Protein AF-A0A834M063-F1 (afdb_monomer_lite)

Structure (mmCIF, N/CA/C/O backbone):
data_AF-A0A834M063-F1
#
_entry.id   AF-A0A834M063-F1
#
loop_
_atom_site.group_PDB
_atom_site.id
_atom_site.type_symbol
_atom_site.label_atom_id
_atom_site.label_alt_id
_atom_site.label_comp_id
_atom_site.label_asym_id
_atom_site.label_entity_id
_atom_site.label_seq_id
_atom_site.pdbx_PDB_ins_code
_atom_site.Cartn_x
_atom_site.Cartn_y
_atom_site.Cartn_z
_atom_site.occupancy
_atom_site.B_iso_or_equiv
_atom_site.auth_seq_id
_atom_site.auth_comp_id
_atom_site.auth_asym_id
_atom_site.auth_atom_id
_atom_site.pdbx_PDB_model_num
ATOM 1 N N . MET A 1 1 ? 9.384 -9.685 -2.577 1.00 39.72 1 MET A N 1
ATOM 2 C CA . MET A 1 1 ? 8.148 -8.901 -2.333 1.00 39.72 1 MET A CA 1
ATOM 3 C C . MET A 1 1 ? 6.969 -9.694 -2.869 1.00 39.72 1 MET A C 1
ATOM 5 O O . MET A 1 1 ? 7.217 -10.467 -3.789 1.00 39.72 1 MET A O 1
ATOM 9 N N . PRO A 1 2 ? 5.756 -9.595 -2.285 1.00 46.47 2 PRO A N 1
ATOM 10 C CA . PRO A 1 2 ? 4.618 -10.371 -2.765 1.00 46.47 2 PRO A CA 1
ATOM 11 C C . PRO A 1 2 ? 4.432 -10.060 -4.245 1.00 46.47 2 PRO A C 1
ATOM 13 O O . PRO A 1 2 ? 4.318 -8.900 -4.635 1.00 46.47 2 PRO A O 1
ATOM 16 N N . GLU A 1 3 ? 4.535 -11.100 -5.060 1.00 57.41 3 GLU A N 1
ATOM 17 C CA . GLU A 1 3 ? 4.465 -10.993 -6.505 1.00 57.41 3 GLU A CA 1
ATOM 18 C C . GLU A 1 3 ? 3.051 -10.529 -6.853 1.00 57.41 3 GLU A C 1
ATOM 20 O O . GLU A 1 3 ? 2.092 -11.284 -6.708 1.00 57.41 3 GLU A O 1
ATOM 25 N N . GLY A 1 4 ? 2.890 -9.250 -7.203 1.00 57.31 4 GLY A N 1
ATOM 26 C CA . GLY A 1 4 ? 1.594 -8.761 -7.657 1.00 57.31 4 GLY A CA 1
ATOM 27 C C . GLY A 1 4 ? 1.183 -9.430 -8.963 1.00 57.31 4 GLY A C 1
ATOM 28 O O . GLY A 1 4 ? 1.953 -10.140 -9.609 1.00 57.31 4 GLY A O 1
ATOM 29 N N . TYR A 1 5 ? -0.063 -9.207 -9.349 1.00 65.44 5 TYR A N 1
ATOM 30 C CA . TYR A 1 5 ? -0.739 -10.030 -10.349 1.00 65.44 5 TYR A CA 1
ATOM 31 C C . TYR A 1 5 ? -0.176 -9.854 -11.762 1.00 65.44 5 TYR A C 1
ATOM 33 O O . TYR A 1 5 ? -0.126 -10.795 -12.555 1.00 65.44 5 TYR A O 1
ATOM 41 N N . TYR A 1 6 ? 0.282 -8.642 -12.070 1.00 72.50 6 TYR A N 1
ATOM 42 C CA . TYR A 1 6 ? 0.707 -8.258 -13.406 1.00 72.50 6 TYR A CA 1
ATOM 43 C C . TYR A 1 6 ? 2.044 -7.538 -13.374 1.00 72.50 6 TYR A C 1
ATOM 45 O O . TYR A 1 6 ? 2.184 -6.540 -12.668 1.00 72.50 6 TYR A O 1
ATOM 53 N N . LYS A 1 7 ? 3.002 -8.001 -14.188 1.00 78.69 7 LYS A N 1
ATOM 54 C CA . LYS A 1 7 ? 4.302 -7.344 -14.355 1.00 78.69 7 LYS A CA 1
ATOM 55 C C . LYS A 1 7 ? 4.791 -7.302 -15.814 1.00 78.69 7 LYS A C 1
ATOM 57 O O . LYS A 1 7 ? 4.500 -8.237 -16.567 1.00 78.69 7 LYS A O 1
ATOM 62 N N . PRO A 1 8 ? 5.571 -6.273 -16.196 1.00 80.94 8 PRO A N 1
ATOM 63 C CA . PRO A 1 8 ? 6.124 -6.071 -17.537 1.00 80.94 8 PRO A CA 1
ATOM 64 C C . PRO A 1 8 ? 6.919 -7.215 -18.140 1.00 80.94 8 PRO A C 1
ATOM 66 O O . PRO A 1 8 ? 6.910 -7.405 -19.351 1.00 80.94 8 PRO A O 1
ATOM 69 N N . SER A 1 9 ? 7.578 -8.003 -17.300 1.00 79.12 9 SER A N 1
ATOM 70 C CA . SER A 1 9 ? 8.344 -9.171 -17.740 1.00 79.12 9 SER A CA 1
ATOM 71 C C . SER A 1 9 ? 7.496 -10.432 -17.951 1.00 79.12 9 SER A C 1
ATOM 73 O O . SER A 1 9 ? 8.024 -11.440 -18.411 1.00 79.12 9 SER A O 1
ATOM 75 N N . TRP A 1 10 ? 6.200 -10.406 -17.624 1.00 80.06 10 TRP A N 1
ATOM 76 C CA . TRP A 1 10 ? 5.289 -11.546 -17.800 1.00 80.06 10 TRP A CA 1
ATOM 77 C C . TRP A 1 10 ? 4.250 -11.340 -18.893 1.00 80.06 10 TRP A C 1
ATOM 79 O O . TRP A 1 10 ? 3.867 -12.304 -19.552 1.00 80.06 10 TRP A O 1
ATOM 89 N N . TRP A 1 11 ? 3.793 -10.105 -19.081 1.00 81.75 11 TRP A N 1
ATOM 90 C CA . TRP A 1 11 ? 2.703 -9.799 -20.004 1.00 81.75 11 TRP A CA 1
ATOM 91 C C . TRP A 1 11 ? 3.164 -8.829 -21.088 1.00 81.75 11 TRP A C 1
ATOM 93 O O . TRP A 1 11 ? 4.240 -8.252 -21.001 1.00 81.75 11 TRP A O 1
ATOM 103 N N . ASN A 1 12 ? 2.362 -8.668 -22.135 1.00 87.12 12 ASN A N 1
ATOM 104 C CA . ASN A 1 12 ? 2.606 -7.740 -23.243 1.00 87.12 12 ASN A CA 1
ATOM 105 C C . ASN A 1 12 ? 1.483 -6.696 -23.363 1.00 87.12 12 ASN A C 1
ATOM 107 O O . ASN A 1 12 ? 1.205 -6.186 -24.448 1.00 87.12 12 ASN A O 1
ATOM 111 N N . TYR A 1 13 ? 0.823 -6.393 -22.248 1.00 87.00 13 TYR A N 1
ATOM 112 C CA . TYR A 1 13 ? -0.208 -5.371 -22.137 1.00 87.00 13 TYR A CA 1
ATOM 113 C C . TYR A 1 13 ? -0.141 -4.709 -20.760 1.00 87.00 13 TYR A C 1
ATOM 115 O O . TYR A 1 13 ? 0.283 -5.323 -19.782 1.00 87.00 13 TYR A O 1
ATOM 123 N N . THR A 1 14 ? -0.547 -3.446 -20.682 1.00 84.31 14 THR A N 1
ATOM 124 C CA . THR A 1 14 ? -0.603 -2.701 -19.423 1.00 84.31 14 THR A CA 1
ATOM 125 C C . THR A 1 14 ? -1.639 -3.318 -18.491 1.00 84.31 14 THR A C 1
ATOM 127 O O . THR A 1 14 ? -2.734 -3.692 -18.904 1.00 84.31 14 THR A O 1
ATOM 130 N N . ALA A 1 15 ? -1.339 -3.393 -17.201 1.00 79.75 15 ALA A N 1
ATOM 131 C CA . ALA A 1 15 ? -2.296 -3.874 -16.216 1.00 79.75 15 ALA A CA 1
ATOM 132 C C . ALA A 1 15 ? -2.022 -3.273 -14.839 1.00 79.75 15 ALA A C 1
ATOM 134 O O . ALA A 1 15 ? -0.908 -2.832 -14.542 1.00 79.75 15 ALA A O 1
ATOM 135 N N . ALA A 1 16 ? -3.054 -3.245 -13.998 1.00 77.31 16 ALA A N 1
ATOM 136 C CA . ALA A 1 16 ? -2.916 -2.795 -12.624 1.00 77.31 16 ALA A CA 1
ATOM 137 C C . ALA A 1 16 ? -2.193 -3.866 -11.795 1.00 77.31 16 ALA A C 1
ATOM 139 O O . ALA A 1 16 ? -2.683 -4.980 -11.641 1.00 77.31 16 ALA A O 1
ATOM 140 N N . PHE A 1 17 ? -1.045 -3.499 -11.224 1.00 70.31 17 PHE A N 1
ATOM 141 C CA . PHE A 1 17 ? -0.196 -4.388 -10.425 1.00 70.31 17 PHE A CA 1
ATOM 142 C C . PHE A 1 17 ? -0.948 -5.090 -9.273 1.00 70.31 17 PHE A C 1
ATOM 144 O O . PHE A 1 17 ? -0.754 -6.278 -9.030 1.00 70.31 17 PHE A O 1
ATOM 151 N N . GLY A 1 18 ? -1.846 -4.362 -8.604 1.00 69.44 18 GLY A N 1
ATOM 152 C CA . GLY A 1 18 ? -2.742 -4.866 -7.561 1.00 69.44 18 GLY A CA 1
ATOM 153 C C . GLY A 1 18 ? -4.202 -4.605 -7.918 1.00 69.44 18 GLY A C 1
ATOM 154 O O . GLY A 1 18 ? -4.895 -3.918 -7.169 1.00 69.44 18 GLY A O 1
ATOM 155 N N . ALA A 1 19 ? -4.641 -5.055 -9.098 1.00 68.00 19 ALA A N 1
ATOM 156 C CA . ALA A 1 19 ? -5.999 -4.826 -9.587 1.00 68.00 19 ALA A CA 1
ATOM 157 C C . ALA A 1 19 ? -7.042 -5.217 -8.527 1.00 68.00 19 ALA A C 1
ATOM 159 O O . ALA A 1 19 ? -7.081 -6.363 -8.081 1.00 68.00 19 ALA A O 1
ATOM 160 N N . LEU A 1 20 ? -7.894 -4.269 -8.114 1.00 69.69 20 LEU A N 1
ATOM 161 C CA . LEU A 1 20 ? -8.999 -4.616 -7.218 1.00 69.69 20 LEU A CA 1
ATOM 162 C C . LEU A 1 20 ? -10.015 -5.501 -7.932 1.00 69.69 20 LEU A C 1
ATOM 164 O O . LEU A 1 20 ? -10.485 -6.465 -7.349 1.00 69.69 20 LEU A O 1
ATOM 168 N N . TYR A 1 21 ? -10.306 -5.158 -9.181 1.00 65.50 21 TYR A N 1
ATOM 169 C CA . TYR A 1 21 ? -11.204 -5.886 -10.056 1.00 65.50 21 TYR A CA 1
ATOM 170 C C . TYR A 1 21 ? -10.442 -6.261 -11.313 1.00 65.50 21 TYR A C 1
ATOM 172 O O . TYR A 1 21 ? -9.725 -5.425 -11.869 1.00 65.50 21 TYR A O 1
ATOM 180 N N . ASP A 1 22 ? -10.657 -7.481 -11.778 1.00 67.75 22 ASP A N 1
ATOM 181 C CA . ASP A 1 22 ? -10.238 -7.915 -13.098 1.00 67.75 22 ASP A CA 1
ATOM 182 C C . ASP A 1 22 ? -11.450 -8.541 -13.801 1.00 67.75 22 ASP A C 1
ATOM 184 O O . ASP A 1 22 ? -11.837 -9.660 -13.481 1.00 67.75 22 ASP A O 1
ATOM 188 N N . PRO A 1 23 ? -12.112 -7.829 -14.727 1.00 59.88 23 PRO A N 1
ATOM 189 C CA . PRO A 1 23 ? -13.297 -8.357 -15.399 1.00 59.88 23 PRO A CA 1
ATOM 190 C C . PRO A 1 23 ? -12.981 -9.528 -16.345 1.00 59.88 23 PRO A C 1
ATOM 192 O O . PRO A 1 23 ? -13.908 -10.186 -16.814 1.00 59.88 23 PRO A O 1
ATOM 195 N N . GLY A 1 24 ? -11.703 -9.776 -16.654 1.00 64.31 24 GLY A N 1
ATOM 196 C CA . GLY A 1 24 ? -11.261 -10.848 -17.544 1.00 64.31 24 GLY A CA 1
ATOM 197 C C . GLY A 1 24 ? -10.726 -12.090 -16.831 1.00 64.31 24 GLY A C 1
ATOM 198 O O . GLY A 1 24 ? -10.473 -13.088 -17.508 1.00 64.31 24 GLY A O 1
ATOM 199 N N . SER A 1 25 ? -10.533 -12.061 -15.506 1.00 66.75 25 SER A N 1
ATOM 200 C CA . SER A 1 25 ? -9.969 -13.190 -14.758 1.00 66.75 25 SER A CA 1
ATOM 201 C C . SER A 1 25 ? -10.316 -13.177 -13.262 1.00 66.75 25 SER A C 1
ATOM 203 O O . SER A 1 25 ? -10.765 -12.180 -12.711 1.00 66.75 25 SER A O 1
ATOM 205 N N . GLU A 1 26 ? -10.061 -14.289 -12.569 1.00 64.50 26 GLU A N 1
ATOM 206 C CA . GLU A 1 26 ? -10.192 -14.379 -11.103 1.00 64.50 26 GLU A CA 1
ATOM 207 C C . GLU A 1 26 ? -8.967 -13.805 -10.356 1.00 64.50 26 GLU A C 1
ATOM 209 O O . GLU A 1 26 ? -8.889 -13.850 -9.129 1.00 64.50 26 GLU A O 1
ATOM 214 N N . VAL A 1 27 ? -7.995 -13.235 -11.076 1.00 68.94 27 VAL A N 1
ATOM 215 C CA . VAL A 1 27 ? -6.747 -12.696 -10.521 1.00 68.94 27 VAL A CA 1
ATOM 216 C C . VAL A 1 27 ? -6.951 -11.238 -10.093 1.00 68.94 27 VAL A C 1
ATOM 218 O O . VAL A 1 27 ? -6.438 -10.296 -10.698 1.00 68.94 27 VAL A O 1
ATOM 221 N N . SER A 1 28 ? -7.738 -11.045 -9.034 1.00 75.69 28 SER A N 1
ATOM 222 C CA . SER A 1 28 ? -8.001 -9.723 -8.463 1.00 75.69 28 SER A CA 1
ATOM 223 C C . SER A 1 28 ? -8.012 -9.729 -6.937 1.00 75.69 28 SER A C 1
ATOM 225 O O . SER A 1 28 ? -8.283 -10.743 -6.288 1.00 75.69 28 SER A O 1
ATOM 227 N N . THR A 1 29 ? -7.739 -8.564 -6.349 1.00 77.94 29 THR A N 1
ATOM 228 C CA . THR A 1 29 ? -7.779 -8.388 -4.895 1.00 77.94 29 THR A CA 1
ATOM 229 C C . THR A 1 29 ? -9.187 -8.636 -4.346 1.00 77.94 29 THR A C 1
ATOM 231 O O . THR A 1 29 ? -9.302 -9.244 -3.288 1.00 77.94 29 THR A O 1
ATOM 234 N N . GLU A 1 30 ? -10.256 -8.244 -5.053 1.00 80.00 30 GLU A N 1
ATOM 235 C CA . GLU A 1 30 ? -11.636 -8.520 -4.626 1.00 80.00 30 GLU A CA 1
ATOM 236 C C . GLU A 1 30 ? -11.916 -10.022 -4.565 1.00 80.00 30 GLU A C 1
ATOM 238 O O . GLU A 1 30 ? -12.433 -10.493 -3.555 1.00 80.00 30 GLU A O 1
ATOM 243 N N . TYR A 1 31 ? -11.554 -10.777 -5.607 1.00 80.00 31 TYR A N 1
ATOM 244 C CA . TYR A 1 31 ? -11.774 -12.224 -5.620 1.00 80.00 31 TYR A CA 1
ATOM 245 C C . TYR A 1 31 ? -11.092 -12.891 -4.417 1.00 80.00 31 TYR A C 1
ATOM 247 O O . TYR A 1 31 ? -11.719 -13.663 -3.691 1.00 80.00 31 TYR A O 1
ATOM 255 N N . GLY A 1 32 ? -9.834 -12.525 -4.145 1.00 82.12 32 GLY A N 1
ATOM 256 C CA . GLY A 1 32 ? -9.102 -13.011 -2.974 1.00 82.12 32 GLY A CA 1
ATOM 257 C C . GLY A 1 32 ? -9.762 -12.629 -1.644 1.00 82.12 32 GLY A C 1
ATOM 258 O O . GLY A 1 32 ? -9.867 -13.468 -0.751 1.00 82.12 32 GLY A O 1
ATOM 259 N N . ILE A 1 33 ? -10.240 -11.388 -1.506 1.00 85.12 33 ILE A N 1
ATOM 260 C CA . ILE A 1 33 ? -10.966 -10.916 -0.313 1.00 85.12 33 ILE A CA 1
ATOM 261 C C . ILE A 1 33 ? -12.256 -11.716 -0.109 1.00 85.12 33 ILE A C 1
ATOM 263 O O . ILE A 1 33 ? -12.499 -12.213 0.993 1.00 85.12 33 ILE A O 1
ATOM 267 N N . ASN A 1 34 ? -13.066 -11.854 -1.158 1.00 85.88 34 ASN A N 1
ATOM 268 C CA . ASN A 1 34 ? -14.345 -12.554 -1.093 1.00 85.88 34 ASN A CA 1
ATOM 269 C C . ASN A 1 34 ? -14.139 -14.030 -0.753 1.00 85.88 34 ASN A C 1
ATOM 271 O O . ASN A 1 34 ? -14.851 -14.542 0.100 1.00 85.88 34 ASN A O 1
ATOM 275 N N . ALA A 1 35 ? -13.097 -14.679 -1.280 1.00 86.25 35 ALA A N 1
ATOM 276 C CA . ALA A 1 35 ? -12.764 -16.056 -0.915 1.00 86.25 35 ALA A CA 1
ATOM 277 C C . ALA A 1 35 ? -12.508 -16.236 0.598 1.00 86.25 35 ALA A C 1
ATOM 279 O O . ALA A 1 35 ? -12.941 -17.229 1.186 1.00 86.25 35 ALA A O 1
ATOM 280 N N . TRP A 1 36 ? -11.850 -15.275 1.262 1.00 88.62 36 TRP A N 1
ATOM 281 C CA . TRP A 1 36 ? -11.678 -15.304 2.722 1.00 88.62 36 TRP A CA 1
ATOM 282 C C . TRP A 1 36 ? -12.995 -15.085 3.473 1.00 88.62 36 TRP A C 1
ATOM 284 O O . TRP A 1 36 ? -13.251 -15.763 4.474 1.00 88.62 36 TRP A O 1
ATOM 294 N N . ILE A 1 37 ? -13.824 -14.153 3.000 1.00 89.25 37 ILE A N 1
ATOM 295 C CA . ILE A 1 37 ? -15.115 -13.823 3.619 1.00 89.25 37 ILE A CA 1
ATOM 296 C C . ILE A 1 37 ? -16.106 -14.982 3.476 1.00 89.25 37 ILE A C 1
ATOM 298 O O . ILE A 1 37 ? -16.708 -15.393 4.469 1.00 89.25 37 ILE A O 1
ATOM 302 N N . ASP A 1 38 ? -16.213 -15.565 2.285 1.00 89.88 38 ASP A N 1
ATOM 303 C CA . ASP A 1 38 ? -17.047 -16.734 1.989 1.00 89.88 38 ASP A CA 1
ATOM 304 C C . ASP A 1 38 ? -16.570 -17.975 2.761 1.00 89.88 38 ASP A C 1
ATOM 306 O O . ASP A 1 38 ? -17.371 -18.822 3.157 1.00 89.88 38 ASP A O 1
ATOM 310 N N . GLY A 1 39 ? -15.268 -18.043 3.066 1.00 92.69 39 GLY A N 1
ATOM 311 C CA . GLY A 1 39 ? -14.677 -19.014 3.990 1.00 92.69 39 GLY A CA 1
ATOM 312 C C . GLY A 1 39 ? -15.035 -18.799 5.470 1.00 92.69 39 GLY A C 1
ATOM 313 O O . GLY A 1 39 ? -14.661 -19.617 6.313 1.00 92.69 39 GLY A O 1
ATOM 314 N N . GLY A 1 40 ? -15.758 -17.726 5.807 1.00 91.38 40 GLY A N 1
ATOM 315 C CA . GLY A 1 40 ? -16.257 -17.415 7.149 1.00 91.38 40 GLY A CA 1
ATOM 316 C C . GLY A 1 40 ? -15.425 -16.399 7.938 1.00 91.38 40 GLY A C 1
ATOM 317 O O . GLY A 1 40 ? -15.744 -16.136 9.103 1.00 91.38 40 GLY A O 1
ATOM 318 N N . LEU A 1 41 ? -14.369 -15.813 7.356 1.00 91.56 41 LEU A N 1
ATOM 319 C CA . LEU A 1 41 ? -13.606 -14.753 8.016 1.00 91.56 41 LEU A CA 1
ATOM 320 C C . LEU A 1 41 ? -14.360 -13.426 7.917 1.00 91.56 41 LEU A C 1
ATOM 322 O O . LEU A 1 41 ? -14.567 -12.874 6.843 1.00 91.56 41 LEU A O 1
ATOM 326 N N . SER A 1 42 ? -14.742 -12.866 9.057 1.00 90.38 42 SER A N 1
ATOM 327 C CA . SER A 1 42 ? -15.428 -11.577 9.066 1.00 90.38 42 SER A CA 1
ATOM 328 C C . SER A 1 42 ? -14.498 -10.444 8.603 1.00 90.38 42 SER A C 1
ATOM 330 O O . SER A 1 42 ? -13.370 -10.319 9.085 1.00 90.38 42 SER A O 1
ATOM 332 N N . ALA A 1 43 ? -14.994 -9.573 7.717 1.00 86.75 43 ALA A N 1
ATOM 333 C CA . ALA A 1 43 ? -14.235 -8.462 7.129 1.00 86.75 43 ALA A CA 1
ATOM 334 C C . ALA A 1 43 ? -13.630 -7.502 8.171 1.00 86.75 43 ALA A C 1
ATOM 336 O O . ALA A 1 43 ? -12.574 -6.913 7.956 1.00 86.75 43 ALA A O 1
ATOM 337 N N . ASN A 1 44 ? -14.237 -7.418 9.359 1.00 85.25 44 ASN A N 1
ATOM 338 C CA . ASN A 1 44 ? -13.708 -6.659 10.492 1.00 85.25 44 ASN A CA 1
ATOM 339 C C . ASN A 1 44 ? -12.350 -7.149 11.032 1.00 85.25 44 ASN A C 1
ATOM 341 O O . ASN A 1 44 ? -11.749 -6.463 11.864 1.00 85.25 44 ASN A O 1
ATOM 345 N N . LYS A 1 45 ? -11.906 -8.343 10.630 1.00 88.56 45 LYS A N 1
ATOM 346 C CA . LYS A 1 45 ? -10.594 -8.920 10.945 1.00 88.56 45 LYS A CA 1
ATOM 347 C C . LYS A 1 45 ? -9.572 -8.720 9.825 1.00 88.56 45 LYS A C 1
ATOM 349 O O . LYS A 1 45 ? -8.446 -9.185 9.967 1.00 88.56 45 LYS A O 1
ATOM 354 N N . LEU A 1 46 ? -9.952 -8.046 8.742 1.00 87.44 46 LEU A N 1
ATOM 355 C CA . LEU A 1 46 ? -9.109 -7.798 7.582 1.00 87.44 46 LEU A CA 1
ATOM 356 C C . LEU A 1 46 ? -8.660 -6.330 7.529 1.00 87.44 46 LEU A C 1
ATOM 358 O O . LEU A 1 46 ? -9.406 -5.408 7.879 1.00 87.44 46 LEU A O 1
ATOM 362 N N . VAL A 1 47 ? -7.429 -6.137 7.057 1.00 86.69 47 VAL A N 1
ATOM 363 C CA . VAL A 1 47 ? -6.823 -4.840 6.739 1.00 86.69 47 VAL A CA 1
ATOM 364 C C . VAL A 1 47 ? -6.489 -4.855 5.253 1.00 86.69 47 VAL A C 1
ATOM 366 O O . VAL A 1 47 ? -5.900 -5.817 4.761 1.00 86.69 47 VAL A O 1
ATOM 369 N N . LEU A 1 48 ? -6.890 -3.812 4.530 1.00 87.19 48 LEU A N 1
ATOM 370 C CA . LEU A 1 48 ? -6.631 -3.719 3.098 1.00 87.19 48 LEU A CA 1
ATOM 371 C C . LEU A 1 48 ? -5.224 -3.174 2.851 1.00 87.19 48 LEU A C 1
ATOM 373 O O . LEU A 1 48 ? -4.967 -2.000 3.114 1.00 87.19 48 LEU A O 1
ATOM 377 N N . GLY A 1 49 ? -4.345 -4.019 2.313 1.00 86.62 49 GLY A N 1
ATOM 378 C CA . GLY A 1 49 ? -3.008 -3.628 1.876 1.00 86.62 49 GLY A CA 1
ATOM 379 C C . GLY A 1 49 ? -3.030 -2.833 0.573 1.00 86.62 49 GLY A C 1
ATOM 380 O O . GLY A 1 49 ? -3.568 -3.286 -0.437 1.00 86.62 49 GLY A O 1
ATOM 381 N N . LEU A 1 50 ? -2.424 -1.650 0.595 1.00 85.38 50 LEU A N 1
ATOM 382 C CA . LEU A 1 50 ? -2.232 -0.775 -0.554 1.00 85.38 50 LEU A CA 1
ATOM 383 C C . LEU A 1 50 ? -0.744 -0.784 -0.920 1.00 85.38 50 LEU A C 1
ATOM 385 O O . LEU A 1 50 ? 0.065 -0.227 -0.171 1.00 85.38 50 LEU A O 1
ATOM 389 N N . PRO A 1 51 ? -0.346 -1.412 -2.041 1.00 78.56 51 PRO A N 1
ATOM 390 C CA . PRO A 1 51 ? 1.054 -1.441 -2.437 1.00 78.56 51 PRO A CA 1
ATOM 391 C C . PRO A 1 51 ? 1.519 -0.026 -2.782 1.00 78.56 51 PRO A C 1
ATOM 393 O O . PRO A 1 51 ? 0.948 0.615 -3.660 1.00 78.56 51 PRO A O 1
ATOM 396 N N . PHE A 1 52 ? 2.574 0.449 -2.119 1.00 76.50 52 PHE A N 1
ATOM 397 C CA . PHE A 1 52 ? 3.221 1.732 -2.409 1.00 76.50 52 PHE A CA 1
ATOM 398 C C . PHE A 1 52 ? 4.311 1.600 -3.487 1.00 76.50 52 PHE A C 1
ATOM 400 O O . PHE A 1 52 ? 5.364 2.226 -3.429 1.00 76.50 52 PHE A O 1
ATOM 407 N N . TYR A 1 53 ? 4.083 0.728 -4.462 1.00 75.38 53 TYR A N 1
ATOM 408 C CA . TYR A 1 53 ? 4.958 0.469 -5.601 1.00 75.38 53 TYR A CA 1
ATOM 409 C C . TYR A 1 53 ? 4.129 -0.104 -6.751 1.00 75.38 53 TYR A C 1
ATOM 411 O O . TYR A 1 53 ? 2.964 -0.475 -6.587 1.00 75.38 53 TYR A O 1
ATOM 419 N N . GLY A 1 54 ? 4.713 -0.137 -7.940 1.00 76.12 54 GLY A N 1
ATOM 420 C CA . GLY A 1 54 ? 4.042 -0.648 -9.123 1.00 76.12 54 GLY A CA 1
ATOM 421 C C . GLY A 1 54 ? 4.979 -0.691 -10.312 1.00 76.12 54 GLY A C 1
ATOM 422 O O . GLY A 1 54 ? 6.137 -0.277 -10.219 1.00 76.12 54 GLY A O 1
ATOM 423 N N . TYR A 1 55 ? 4.456 -1.164 -11.436 1.00 79.75 55 TYR A N 1
ATOM 424 C CA . TYR A 1 55 ? 5.241 -1.361 -12.642 1.00 79.75 55 TYR A CA 1
ATOM 425 C C . TYR A 1 55 ? 4.880 -0.380 -13.755 1.00 79.75 55 TYR A C 1
ATOM 427 O O . TYR A 1 55 ? 3.714 -0.029 -13.945 1.00 79.75 55 TYR A O 1
ATOM 435 N N . ALA A 1 56 ? 5.888 0.019 -14.522 1.00 83.31 56 ALA A N 1
ATOM 436 C CA . ALA A 1 56 ? 5.768 0.867 -15.692 1.00 83.31 56 ALA A CA 1
ATOM 437 C C . ALA A 1 56 ? 6.022 0.075 -16.980 1.00 83.31 56 ALA A C 1
ATOM 439 O O . ALA A 1 56 ? 6.951 -0.730 -17.085 1.00 83.31 56 ALA A O 1
ATOM 440 N N . TRP A 1 57 ? 5.196 0.365 -17.979 1.00 86.69 57 TRP A N 1
ATOM 441 C CA . TRP A 1 57 ? 5.131 -0.345 -19.249 1.00 86.69 57 TRP A CA 1
ATOM 442 C C . TRP A 1 57 ? 5.532 0.564 -20.407 1.00 86.69 57 TRP A C 1
ATOM 444 O O . TRP A 1 57 ? 5.080 1.705 -20.495 1.00 86.69 57 TRP A O 1
ATOM 454 N N . THR A 1 58 ? 6.342 0.048 -21.330 1.00 90.44 58 THR A N 1
ATOM 455 C CA . THR A 1 58 ? 6.607 0.705 -22.612 1.00 90.44 58 THR A CA 1
ATOM 456 C C . THR A 1 58 ? 5.429 0.428 -23.535 1.00 90.44 58 THR A C 1
ATOM 458 O O . THR A 1 58 ? 5.249 -0.702 -23.986 1.00 90.44 58 THR A O 1
ATOM 461 N N . LEU A 1 59 ? 4.616 1.442 -23.828 1.00 90.62 59 LEU A N 1
ATOM 462 C CA . LEU A 1 59 ? 3.419 1.280 -24.657 1.00 90.62 59 LEU A CA 1
ATOM 463 C C . LEU A 1 59 ? 3.773 0.899 -26.102 1.00 90.62 59 LEU A C 1
ATOM 465 O O . LEU A 1 59 ? 4.738 1.405 -26.685 1.00 90.62 59 LEU A O 1
ATOM 469 N N . ALA A 1 60 ? 2.968 0.025 -26.712 1.00 93.69 60 ALA A N 1
ATOM 470 C CA . ALA A 1 60 ? 3.082 -0.263 -28.139 1.00 93.69 60 ALA A CA 1
ATOM 471 C C . ALA A 1 60 ? 2.694 0.964 -28.976 1.00 93.69 60 ALA A C 1
ATOM 473 O O . ALA A 1 60 ? 3.376 1.291 -29.950 1.00 93.69 60 ALA A O 1
ATOM 474 N N . ASN A 1 61 ? 1.638 1.654 -28.535 1.00 92.12 61 ASN A N 1
ATOM 475 C CA . ASN A 1 61 ? 1.181 2.943 -29.030 1.00 92.12 61 ASN A CA 1
ATOM 476 C C . ASN A 1 61 ? 1.267 3.979 -27.891 1.00 92.12 61 ASN A C 1
ATOM 478 O O . ASN A 1 61 ? 0.507 3.865 -26.933 1.00 92.12 61 ASN A O 1
ATOM 482 N N . PRO A 1 62 ? 2.126 5.009 -27.985 1.00 89.75 62 PRO A N 1
ATOM 483 C CA . PRO A 1 62 ? 2.262 6.032 -26.943 1.00 89.75 62 PRO A CA 1
ATOM 484 C C . PRO A 1 62 ? 0.974 6.800 -26.611 1.00 89.75 62 PRO A C 1
ATOM 486 O O . PRO A 1 62 ? 0.891 7.404 -25.547 1.00 89.75 62 PRO A O 1
ATOM 489 N N . ASN A 1 63 ? -0.016 6.786 -27.508 1.00 92.44 63 ASN A N 1
ATOM 490 C CA . ASN A 1 63 ? -1.300 7.458 -27.308 1.00 92.44 63 ASN A CA 1
ATOM 491 C C . ASN A 1 63 ? -2.360 6.566 -26.638 1.00 92.44 63 ASN A C 1
ATOM 493 O O . ASN A 1 63 ? -3.464 7.040 -26.386 1.00 92.44 63 ASN A O 1
ATOM 497 N N . ASP A 1 64 ? -2.054 5.292 -26.375 1.00 88.94 64 ASP A N 1
ATOM 498 C CA . ASP A 1 64 ? -2.957 4.342 -25.724 1.00 88.94 64 ASP A CA 1
ATOM 499 C C . ASP A 1 64 ? -2.379 3.903 -24.375 1.00 88.94 64 ASP A C 1
ATOM 501 O O . ASP A 1 64 ? -1.606 2.952 -24.280 1.00 88.94 64 ASP A O 1
ATOM 505 N N . SER A 1 65 ? -2.713 4.659 -23.330 1.00 84.00 65 SER A N 1
ATOM 506 C CA . SER A 1 65 ? -2.245 4.445 -21.956 1.00 84.00 65 SER A CA 1
ATOM 507 C C . SER A 1 65 ? -3.300 3.804 -21.050 1.00 84.00 65 SER A C 1
ATOM 509 O O . SER A 1 65 ? -3.128 3.774 -19.828 1.00 84.00 65 SER A O 1
ATOM 511 N N . ALA A 1 66 ? -4.398 3.303 -21.624 1.00 83.75 66 ALA A N 1
ATOM 512 C CA . ALA A 1 66 ? -5.437 2.619 -20.866 1.00 83.75 66 ALA A CA 1
ATOM 513 C C . ALA A 1 66 ? -4.898 1.331 -20.225 1.00 83.75 66 ALA A C 1
ATOM 515 O O . ALA A 1 66 ? -3.914 0.756 -20.686 1.00 83.75 66 ALA A O 1
ATOM 516 N N . ILE A 1 67 ? -5.556 0.854 -19.165 1.00 81.81 67 ILE A N 1
ATOM 517 C CA . ILE A 1 67 ? -5.339 -0.509 -18.657 1.00 81.81 67 ILE A CA 1
ATOM 518 C C . ILE A 1 67 ? -5.794 -1.501 -19.738 1.00 81.81 67 ILE A C 1
ATOM 520 O O . ILE A 1 67 ? -6.884 -1.351 -20.287 1.00 81.81 67 ILE A O 1
ATOM 524 N N . GLY A 1 68 ? -4.969 -2.506 -20.032 1.00 82.94 68 GLY A N 1
ATOM 525 C CA . GLY A 1 68 ? -5.174 -3.489 -21.099 1.00 82.94 68 GLY A CA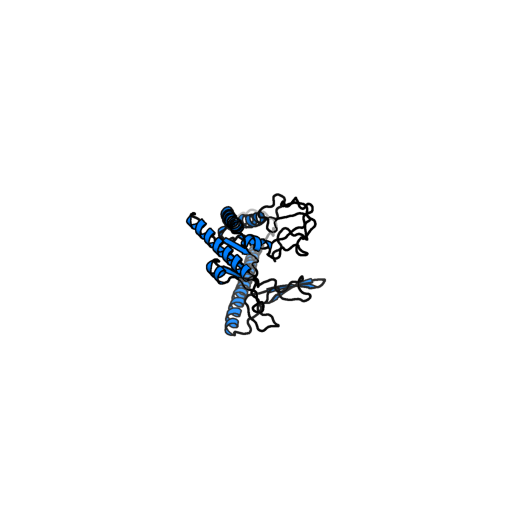 1
ATOM 526 C C . GLY A 1 68 ? -4.580 -3.081 -22.452 1.00 82.94 68 GLY A C 1
ATOM 527 O O . GLY A 1 68 ? -4.642 -3.865 -23.398 1.00 82.94 68 GLY A O 1
ATOM 528 N N . ALA A 1 69 ? -3.990 -1.886 -22.562 1.00 87.31 69 ALA A N 1
ATOM 529 C CA . ALA A 1 69 ? -3.358 -1.413 -23.788 1.00 87.31 69 ALA A CA 1
ATOM 530 C C . ALA A 1 69 ? -2.128 -2.269 -24.149 1.00 87.31 69 ALA A C 1
ATOM 532 O O . ALA A 1 69 ? -1.341 -2.613 -23.261 1.00 87.31 69 ALA A O 1
ATOM 533 N N . PRO A 1 70 ? -1.897 -2.598 -25.434 1.00 92.19 70 PRO A N 1
ATOM 534 C CA . PRO A 1 70 ? -0.721 -3.359 -25.843 1.00 92.19 70 PRO A CA 1
ATOM 535 C C . PRO A 1 70 ? 0.596 -2.668 -25.456 1.00 92.19 70 PRO A C 1
ATOM 537 O O . PRO A 1 70 ? 0.767 -1.458 -25.630 1.00 92.19 70 PRO A O 1
ATOM 540 N N . ALA A 1 71 ? 1.565 -3.450 -24.988 1.00 92.25 71 ALA A N 1
ATOM 541 C CA . ALA A 1 71 ? 2.854 -2.978 -24.496 1.00 92.25 71 ALA A CA 1
ATOM 542 C C . ALA A 1 71 ? 4.021 -3.843 -25.004 1.00 92.25 71 ALA A C 1
ATOM 544 O O . ALA A 1 71 ? 3.866 -5.008 -25.361 1.00 92.25 71 ALA A O 1
ATOM 545 N N . LYS A 1 72 ? 5.216 -3.251 -25.045 1.00 91.12 72 LYS A N 1
ATOM 546 C CA . LYS A 1 72 ? 6.465 -3.870 -25.522 1.00 91.12 72 LYS A CA 1
ATOM 547 C C . LYS A 1 72 ? 7.325 -4.451 -24.393 1.00 91.12 72 LYS A C 1
ATOM 549 O O . LYS A 1 72 ? 8.379 -5.008 -24.678 1.00 91.12 72 LYS A O 1
ATOM 554 N N . GLY A 1 73 ? 6.893 -4.299 -23.140 1.00 86.12 73 GLY A N 1
ATOM 555 C CA . GLY A 1 73 ? 7.613 -4.742 -21.945 1.00 86.12 73 GLY A CA 1
ATOM 556 C C . GLY A 1 73 ? 7.913 -3.591 -20.987 1.00 86.12 73 GLY A C 1
ATOM 557 O O . GLY A 1 73 ? 7.200 -2.586 -20.967 1.00 86.12 73 GLY A O 1
ATOM 558 N N . SER A 1 74 ? 8.959 -3.749 -20.183 1.00 87.75 74 SER A N 1
ATOM 559 C CA . SER A 1 74 ? 9.345 -2.837 -19.102 1.00 87.75 74 SER A CA 1
ATOM 560 C C . SER A 1 74 ? 9.735 -1.434 -19.590 1.00 87.75 74 SER A C 1
ATOM 562 O O . SER A 1 74 ? 10.326 -1.293 -20.661 1.00 87.75 74 SER A O 1
ATOM 564 N N . ALA A 1 75 ? 9.395 -0.385 -18.829 1.00 84.31 75 ALA A N 1
ATOM 565 C CA . ALA A 1 75 ? 9.750 1.007 -19.164 1.00 84.31 75 ALA A CA 1
ATOM 566 C C . ALA A 1 75 ? 10.901 1.607 -18.345 1.00 84.31 75 ALA A C 1
ATOM 568 O O . ALA A 1 75 ? 11.503 2.581 -18.791 1.00 84.31 75 ALA A O 1
ATOM 569 N N . ILE A 1 76 ? 11.161 1.091 -17.140 1.00 80.94 76 ILE A N 1
ATOM 570 C CA . ILE A 1 76 ? 12.077 1.720 -16.176 1.00 80.94 76 ILE A CA 1
ATOM 571 C C . ILE A 1 76 ? 13.236 0.774 -15.863 1.00 80.94 76 ILE A C 1
ATOM 573 O O . ILE A 1 76 ? 14.338 0.978 -16.361 1.00 80.94 76 ILE A O 1
ATOM 577 N N . THR A 1 77 ? 12.996 -0.258 -15.057 1.00 80.06 77 THR A N 1
ATOM 578 C CA . THR A 1 77 ? 13.961 -1.337 -14.798 1.00 80.06 77 THR A CA 1
ATOM 579 C C . THR A 1 77 ? 13.690 -2.532 -15.710 1.00 80.06 77 THR A C 1
ATOM 581 O O . THR A 1 77 ? 12.679 -2.563 -16.409 1.00 80.06 77 THR A O 1
ATOM 584 N N . ASP A 1 78 ? 14.550 -3.548 -15.678 1.00 79.19 78 ASP A N 1
ATOM 585 C CA . ASP A 1 78 ? 14.384 -4.761 -16.490 1.00 79.19 78 ASP A CA 1
ATOM 586 C C . ASP A 1 78 ? 13.077 -5.511 -16.183 1.00 79.19 78 ASP A C 1
ATOM 588 O O . ASP A 1 78 ? 12.426 -6.040 -17.085 1.00 79.19 78 ASP A O 1
ATOM 592 N N . ASP A 1 79 ? 12.628 -5.504 -14.928 1.00 74.25 79 ASP A N 1
ATOM 593 C CA . ASP A 1 79 ? 11.328 -6.042 -14.511 1.00 74.25 79 ASP A CA 1
ATOM 594 C C . ASP A 1 79 ? 10.187 -5.010 -14.566 1.00 74.25 79 ASP A C 1
ATOM 596 O O . ASP A 1 79 ? 9.020 -5.373 -14.407 1.00 74.25 79 ASP A O 1
ATOM 600 N N . GLY A 1 80 ? 10.527 -3.752 -14.851 1.00 70.00 80 GLY A N 1
ATOM 601 C CA . GLY A 1 80 ? 9.623 -2.622 -15.006 1.00 70.00 80 GLY A CA 1
ATOM 602 C C . GLY A 1 80 ? 9.204 -1.958 -13.704 1.00 70.00 80 GLY A C 1
ATOM 603 O O . GLY A 1 80 ? 8.259 -1.175 -13.724 1.00 70.00 80 GLY A O 1
ATOM 604 N N . ASP A 1 81 ? 9.854 -2.263 -12.581 1.00 77.44 81 ASP A N 1
ATOM 605 C CA . ASP A 1 81 ? 9.639 -1.597 -11.296 1.00 77.44 81 ASP A CA 1
ATOM 606 C C . ASP A 1 81 ? 9.801 -0.077 -11.455 1.00 77.44 81 ASP A C 1
ATOM 608 O O . ASP A 1 81 ? 10.790 0.433 -11.985 1.00 77.44 81 ASP A O 1
ATOM 612 N N . SER A 1 82 ? 8.792 0.667 -11.001 1.00 69.94 82 SER A N 1
ATOM 613 C CA . SER A 1 82 ? 8.813 2.132 -10.994 1.00 69.94 82 SER A CA 1
ATOM 614 C C . SER A 1 82 ? 9.686 2.730 -9.890 1.00 69.94 82 SER A C 1
ATOM 616 O O . SER A 1 82 ? 9.803 3.958 -9.804 1.00 69.94 82 SER A O 1
ATOM 618 N N . ASN A 1 83 ? 10.308 1.890 -9.057 1.00 67.31 83 ASN A N 1
ATOM 619 C CA . ASN A 1 83 ? 11.249 2.257 -8.004 1.00 67.31 83 ASN A CA 1
ATOM 620 C C . ASN A 1 83 ? 10.711 3.407 -7.135 1.00 67.31 83 ASN A C 1
ATOM 622 O O . ASN A 1 83 ? 11.382 4.416 -6.909 1.00 67.31 83 ASN A O 1
ATOM 626 N N . PHE A 1 84 ? 9.444 3.288 -6.721 1.00 72.50 84 PHE A N 1
ATOM 627 C CA . PHE A 1 84 ? 8.715 4.238 -5.862 1.00 72.50 84 PHE A CA 1
ATOM 628 C C . PHE A 1 84 ? 8.481 5.642 -6.452 1.00 72.50 84 PHE A C 1
ATOM 630 O O . PHE A 1 84 ? 7.762 6.449 -5.858 1.00 72.50 84 PHE A O 1
ATOM 637 N N . SER A 1 85 ? 9.029 5.954 -7.630 1.00 72.19 85 SER A N 1
ATOM 638 C CA . SER A 1 85 ? 9.005 7.300 -8.219 1.00 72.19 85 SER A CA 1
ATOM 639 C C . SER A 1 85 ? 7.590 7.787 -8.549 1.00 72.19 85 SER A C 1
ATOM 641 O O . SER A 1 85 ? 7.252 8.944 -8.293 1.00 72.19 85 SER A O 1
ATOM 643 N N . THR A 1 86 ? 6.730 6.897 -9.044 1.00 73.81 86 THR A N 1
ATOM 644 C CA . THR A 1 86 ? 5.330 7.205 -9.367 1.00 73.81 86 THR A CA 1
ATOM 645 C C . THR A 1 86 ? 4.521 7.530 -8.114 1.00 73.81 86 THR A C 1
ATOM 647 O O . THR A 1 86 ? 3.768 8.503 -8.090 1.00 73.81 86 THR A O 1
ATOM 650 N N . PH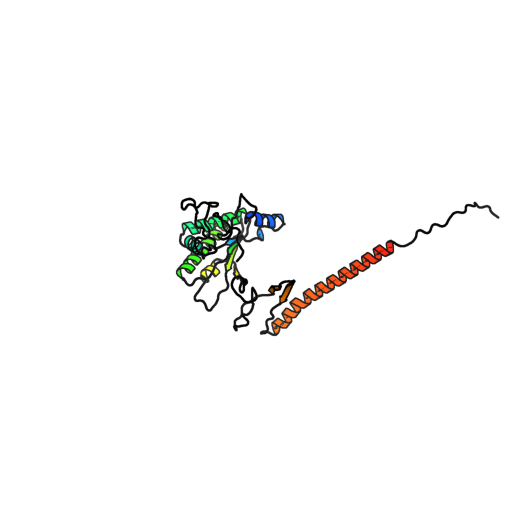E A 1 87 ? 4.717 6.762 -7.044 1.00 76.62 87 PHE A N 1
ATOM 651 C CA . PHE A 1 87 ? 4.057 7.007 -5.764 1.00 76.62 87 PHE A CA 1
ATOM 652 C C . PHE A 1 87 ? 4.551 8.287 -5.105 1.00 76.62 87 PHE A C 1
ATOM 654 O O . PHE A 1 87 ? 3.756 9.060 -4.571 1.00 76.62 87 PHE A O 1
ATOM 661 N N . PHE A 1 88 ? 5.849 8.563 -5.215 1.00 81.56 88 PHE A N 1
ATOM 662 C CA . PHE A 1 88 ? 6.394 9.836 -4.784 1.00 81.56 88 PHE A CA 1
ATOM 663 C C . PHE A 1 88 ? 5.759 11.009 -5.544 1.00 81.56 88 PHE A C 1
ATOM 665 O O . PHE A 1 88 ? 5.322 11.980 -4.934 1.00 81.56 88 PHE A O 1
ATOM 672 N N . SER A 1 89 ? 5.615 10.895 -6.867 1.00 82.12 89 SER A N 1
ATOM 673 C CA . SER A 1 89 ? 4.932 11.905 -7.683 1.00 82.12 89 SER A CA 1
ATOM 674 C C . SER A 1 89 ? 3.475 12.122 -7.248 1.00 82.12 89 SER A C 1
ATOM 676 O O . SER A 1 89 ? 3.055 13.272 -7.099 1.00 82.12 89 SER A O 1
ATOM 678 N N . MET A 1 90 ? 2.728 11.053 -6.943 1.00 86.88 90 MET A N 1
ATOM 679 C CA . MET A 1 90 ? 1.386 11.151 -6.347 1.00 86.88 90 MET A CA 1
ATOM 680 C C . MET A 1 90 ? 1.422 11.932 -5.025 1.00 86.88 90 MET A C 1
ATOM 682 O O . MET A 1 90 ? 0.638 12.863 -4.843 1.00 86.88 90 MET A O 1
ATOM 686 N N . ALA A 1 91 ? 2.381 11.632 -4.145 1.00 88.81 91 ALA A N 1
ATOM 687 C CA . ALA A 1 91 ? 2.519 12.298 -2.853 1.00 88.81 91 ALA A CA 1
ATOM 688 C C . ALA A 1 91 ? 2.856 13.800 -2.971 1.00 88.81 91 ALA A C 1
ATOM 690 O O . ALA A 1 91 ? 2.442 14.595 -2.128 1.00 88.81 91 ALA A O 1
ATOM 691 N N . THR A 1 92 ? 3.555 14.238 -4.023 1.00 90.00 92 THR A N 1
ATOM 692 C CA . THR A 1 92 ? 3.922 15.662 -4.176 1.00 90.00 92 THR A CA 1
ATOM 693 C C . THR A 1 92 ? 2.736 16.593 -4.444 1.00 90.00 92 THR A C 1
ATOM 695 O O . THR A 1 92 ? 2.771 17.753 -4.035 1.00 90.00 92 THR A O 1
ATOM 698 N N . GLN A 1 93 ? 1.672 16.115 -5.097 1.00 90.62 93 GLN A N 1
ATOM 699 C CA . GLN A 1 93 ? 0.541 16.952 -5.513 1.00 90.62 93 GLN A CA 1
ATOM 700 C C . GLN A 1 93 ? -0.653 16.789 -4.559 1.00 90.62 93 GLN A C 1
ATOM 702 O O . GLN A 1 93 ? -1.171 15.678 -4.437 1.00 90.62 93 GLN A O 1
ATOM 707 N N . PRO A 1 94 ? -1.161 17.868 -3.927 1.00 93.44 94 PRO A N 1
ATOM 708 C CA . PRO A 1 94 ? -2.283 17.769 -2.988 1.00 93.44 94 PRO A CA 1
ATOM 709 C C . PRO A 1 94 ? -3.536 17.112 -3.579 1.00 93.44 94 PRO A C 1
ATOM 711 O O . PRO A 1 94 ? -4.155 16.278 -2.929 1.00 93.44 94 PRO A O 1
ATOM 714 N N . SER A 1 95 ? -3.884 17.423 -4.831 1.00 90.88 95 SER A N 1
ATOM 715 C CA . SER A 1 95 ? -5.042 16.826 -5.513 1.00 90.88 95 SER A CA 1
ATOM 716 C C . SER A 1 95 ? -4.896 15.315 -5.720 1.00 90.88 95 SER A C 1
ATOM 718 O O . SER A 1 95 ? -5.868 14.569 -5.576 1.00 90.88 95 SER A O 1
ATOM 720 N N . HIS A 1 96 ? -3.686 14.848 -6.035 1.00 88.50 96 HIS A N 1
ATOM 721 C CA . HIS A 1 96 ? -3.400 13.426 -6.214 1.00 88.50 96 HIS A CA 1
ATOM 722 C C . HIS A 1 96 ? -3.427 12.688 -4.873 1.00 88.50 96 HIS A C 1
ATOM 724 O O . HIS A 1 96 ? -4.047 11.628 -4.787 1.00 88.50 96 HIS A O 1
ATOM 730 N N . ARG A 1 97 ? -2.849 13.281 -3.816 1.00 92.88 97 ARG A N 1
ATOM 731 C CA . ARG A 1 97 ? -2.949 12.751 -2.448 1.00 92.88 97 ARG A CA 1
ATOM 732 C C . ARG A 1 97 ? -4.394 12.594 -2.005 1.00 92.88 97 ARG A C 1
ATOM 734 O O . ARG A 1 97 ? -4.771 11.504 -1.584 1.00 92.88 97 ARG A O 1
ATOM 741 N N . SER A 1 98 ? -5.212 13.638 -2.151 1.00 91.50 98 SER A N 1
ATOM 742 C CA . SER A 1 98 ? -6.634 13.575 -1.797 1.00 91.50 98 SER A CA 1
ATOM 743 C C . SER A 1 98 ? -7.356 12.473 -2.566 1.00 91.50 98 SER A C 1
ATOM 745 O O . SER A 1 98 ? -8.073 11.684 -1.963 1.00 91.50 98 SER A O 1
ATOM 747 N N . SER A 1 99 ? -7.103 12.349 -3.872 1.00 87.50 99 SER A N 1
ATOM 748 C CA . SER A 1 99 ? -7.719 11.302 -4.699 1.00 87.50 99 SER A CA 1
ATOM 749 C C . SER A 1 99 ? -7.341 9.892 -4.225 1.00 87.50 99 SER A C 1
ATOM 751 O O . SER A 1 99 ? -8.203 9.017 -4.110 1.00 87.50 99 SER A O 1
ATOM 753 N N . PHE A 1 100 ? -6.063 9.660 -3.909 1.00 89.00 100 PHE A N 1
ATOM 754 C CA . PHE A 1 100 ? -5.587 8.393 -3.347 1.00 89.00 100 PHE A CA 1
ATOM 755 C C . PHE A 1 100 ? -6.230 8.099 -1.981 1.00 89.00 100 PHE A C 1
ATOM 757 O O . PHE A 1 100 ? -6.789 7.022 -1.769 1.00 89.00 100 PHE A O 1
ATOM 764 N N . ILE A 1 101 ? -6.215 9.074 -1.074 1.00 93.94 101 ILE A N 1
ATOM 765 C CA . ILE A 1 101 ? -6.759 8.947 0.280 1.00 93.94 101 ILE A CA 1
ATOM 766 C C . ILE A 1 101 ? -8.263 8.657 0.244 1.00 93.94 101 ILE A C 1
ATOM 768 O O . ILE A 1 101 ? -8.714 7.669 0.820 1.00 93.94 101 ILE A O 1
ATOM 772 N N . GLU A 1 102 ? -9.045 9.473 -0.456 1.00 92.12 102 GLU A N 1
ATOM 773 C CA . GLU A 1 102 ? -10.501 9.332 -0.505 1.00 92.12 102 GLU A CA 1
ATOM 774 C C . GLU A 1 102 ? -10.913 8.008 -1.146 1.00 92.12 102 GLU A C 1
ATOM 776 O O . GLU A 1 102 ? -11.763 7.298 -0.602 1.00 92.12 102 GLU A O 1
ATOM 781 N N . SER A 1 103 ? -10.272 7.628 -2.256 1.00 87.50 103 SER A N 1
ATOM 782 C CA . SER A 1 103 ? -10.563 6.354 -2.918 1.00 87.50 103 SER A CA 1
ATOM 783 C C . SER A 1 103 ? -10.213 5.152 -2.039 1.00 87.50 103 SER A C 1
ATOM 785 O O . SER A 1 103 ? -10.991 4.194 -2.002 1.00 87.50 103 SER A O 1
ATOM 787 N N . SER A 1 104 ? -9.111 5.207 -1.279 1.00 92.19 104 SER A N 1
ATOM 788 C CA . SER A 1 104 ? -8.733 4.144 -0.338 1.00 92.19 104 SER A CA 1
ATOM 789 C C . SER A 1 104 ? -9.745 3.974 0.799 1.00 92.19 104 SER A C 1
ATOM 791 O O . SER A 1 104 ? -10.190 2.855 1.060 1.00 92.19 104 SER A O 1
ATOM 793 N N . ILE A 1 105 ? -10.188 5.075 1.418 1.00 93.81 105 ILE A N 1
ATOM 794 C CA . ILE A 1 105 ? -11.196 5.067 2.487 1.00 93.81 105 ILE A CA 1
ATOM 795 C C . ILE A 1 105 ? -12.523 4.525 1.952 1.00 93.81 105 ILE A C 1
ATOM 797 O O . ILE A 1 105 ? -13.114 3.629 2.558 1.00 93.81 105 ILE A O 1
ATOM 801 N N . GLN A 1 106 ? -12.974 5.006 0.790 1.00 90.50 106 GLN A N 1
ATOM 802 C CA . GLN A 1 106 ? -14.195 4.513 0.148 1.00 90.50 106 GLN A CA 1
ATOM 803 C C . GLN A 1 106 ? -14.128 3.004 -0.105 1.00 90.50 106 GLN A C 1
ATOM 805 O O . GLN A 1 106 ? -15.093 2.294 0.175 1.00 90.50 106 GLN A O 1
ATOM 810 N N . ARG A 1 107 ? -12.982 2.497 -0.580 1.00 86.19 107 ARG A N 1
ATOM 811 C CA . ARG A 1 107 ? -12.755 1.059 -0.791 1.00 86.19 107 ARG A CA 1
ATOM 812 C C . ARG A 1 107 ? -12.843 0.285 0.519 1.00 86.19 107 ARG A C 1
ATOM 814 O O . ARG A 1 107 ? -13.598 -0.678 0.595 1.00 86.19 107 ARG A O 1
ATOM 821 N N . ALA A 1 108 ? -12.134 0.732 1.557 1.00 90.00 108 ALA A N 1
ATOM 822 C CA . ALA A 1 108 ? -12.181 0.095 2.870 1.00 90.00 108 ALA A CA 1
ATOM 823 C C . ALA A 1 108 ? -13.613 -0.019 3.392 1.00 90.00 108 ALA A C 1
ATOM 825 O O . ALA A 1 108 ? -14.045 -1.073 3.856 1.00 90.00 108 ALA A O 1
ATOM 826 N N . ARG A 1 109 ? -14.385 1.058 3.244 1.00 90.56 109 ARG A N 1
ATOM 827 C CA . ARG A 1 109 ? -15.779 1.121 3.679 1.00 90.56 109 ARG A CA 1
ATOM 828 C C . ARG A 1 109 ? -16.738 0.300 2.830 1.00 90.56 109 ARG A C 1
ATOM 830 O O . ARG A 1 109 ? -17.718 -0.188 3.395 1.00 90.56 109 ARG A O 1
ATOM 837 N N . LEU A 1 110 ? -16.485 0.158 1.532 1.00 86.50 110 LEU A N 1
ATOM 838 C CA . LEU A 1 110 ? -17.293 -0.661 0.628 1.00 86.50 110 LEU A CA 1
ATOM 839 C C . LEU A 1 110 ? -17.237 -2.142 1.025 1.00 86.50 110 LEU A C 1
ATOM 841 O O . LEU A 1 110 ? -18.274 -2.791 1.078 1.00 86.50 110 LEU A O 1
ATOM 845 N N . TYR A 1 111 ? -16.049 -2.633 1.384 1.00 83.75 111 TYR A N 1
ATOM 846 C CA . TYR A 1 111 ? -15.820 -4.038 1.748 1.00 83.75 111 TYR A CA 1
ATOM 847 C C . TYR A 1 111 ? -15.894 -4.326 3.252 1.00 83.75 111 TYR A C 1
ATOM 849 O O . TYR A 1 111 ? -15.660 -5.449 3.685 1.00 83.75 111 TYR A O 1
ATOM 857 N N . GLY A 1 112 ? -16.220 -3.322 4.069 1.00 88.00 112 GLY A N 1
ATOM 858 C CA . GLY A 1 112 ? -16.346 -3.495 5.518 1.00 88.00 112 GLY A CA 1
ATOM 859 C C . GLY A 1 112 ? -15.016 -3.712 6.246 1.00 88.00 112 GLY A C 1
ATOM 860 O O . GLY A 1 112 ? -15.013 -4.255 7.351 1.00 88.00 112 GLY A O 1
ATOM 861 N N . PHE A 1 113 ? -13.897 -3.282 5.657 1.00 90.31 113 PHE A N 1
ATOM 862 C CA . PHE A 1 113 ? -12.596 -3.310 6.314 1.00 90.31 113 PHE A CA 1
ATOM 863 C C . PHE A 1 113 ? -12.536 -2.335 7.486 1.00 90.31 113 PHE A C 1
ATOM 865 O O . PHE A 1 113 ? -13.130 -1.251 7.473 1.00 90.31 113 PHE A O 1
ATOM 872 N N . HIS A 1 114 ? -11.765 -2.724 8.500 1.00 92.31 114 HIS A N 1
ATOM 873 C CA . HIS A 1 114 ? -11.489 -1.889 9.667 1.00 92.31 114 HIS A CA 1
ATOM 874 C C . HIS A 1 114 ? -10.140 -1.201 9.626 1.00 92.31 114 HIS A C 1
ATOM 876 O O . HIS A 1 114 ? -9.866 -0.392 10.505 1.00 92.31 114 HIS A O 1
ATOM 882 N N . GLY A 1 115 ? -9.320 -1.475 8.618 1.00 93.75 115 GLY A N 1
ATOM 883 C CA . GLY A 1 115 ? -8.065 -0.773 8.458 1.00 93.75 115 GLY A CA 1
ATOM 884 C C . GLY A 1 115 ? -7.565 -0.739 7.029 1.00 93.75 115 GLY A C 1
ATOM 885 O O . GLY A 1 115 ? -8.014 -1.497 6.165 1.00 93.75 115 GLY A O 1
ATOM 886 N N . LEU A 1 116 ? -6.610 0.155 6.828 1.00 94.56 116 LEU A N 1
ATOM 887 C CA . LEU A 1 116 ? -5.818 0.329 5.626 1.00 94.56 116 LEU A CA 1
ATOM 888 C C . LEU A 1 116 ? -4.346 0.149 6.003 1.00 94.56 116 LEU A C 1
ATOM 890 O O . LEU A 1 116 ? -3.882 0.755 6.969 1.00 94.56 116 LEU A O 1
ATOM 894 N N . GLU A 1 117 ? -3.618 -0.654 5.235 1.00 93.12 117 GLU A N 1
ATOM 895 C CA . GLU A 1 117 ? -2.169 -0.792 5.363 1.00 93.12 117 GLU A CA 1
ATOM 896 C C . GLU A 1 117 ? -1.486 -0.141 4.163 1.00 93.12 117 GLU A C 1
ATOM 898 O O . GLU A 1 117 ? -1.821 -0.449 3.021 1.00 93.12 117 GLU A O 1
ATOM 903 N N . LEU A 1 118 ? -0.509 0.734 4.398 1.00 90.44 118 LEU A N 1
ATOM 904 C CA . LEU A 1 118 ? 0.403 1.165 3.340 1.00 90.44 118 LEU A CA 1
ATOM 905 C C . LEU A 1 118 ? 1.586 0.210 3.292 1.00 90.44 118 LEU A C 1
ATOM 907 O O . LEU A 1 118 ? 2.366 0.140 4.242 1.00 90.44 118 LEU A O 1
ATOM 911 N N . CYS A 1 119 ? 1.710 -0.540 2.203 1.00 85.88 119 CYS A N 1
ATOM 912 C CA . CYS A 1 119 ? 2.696 -1.606 2.103 1.00 85.88 119 CYS A CA 1
ATOM 913 C C . CYS A 1 119 ? 3.928 -1.177 1.307 1.00 85.88 119 CYS A C 1
ATOM 915 O O . CYS A 1 119 ? 3.811 -0.479 0.299 1.00 85.88 119 CYS A O 1
ATOM 917 N N . CYS A 1 120 ? 5.092 -1.703 1.698 1.00 76.38 120 CYS A N 1
ATOM 918 C CA . CYS A 1 120 ? 6.361 -1.555 0.979 1.00 76.38 120 CYS A CA 1
ATOM 919 C C . CYS A 1 120 ? 6.902 -0.120 0.963 1.00 76.38 120 CYS A C 1
ATOM 921 O O . CYS A 1 120 ? 7.543 0.290 -0.000 1.00 76.38 120 CYS A O 1
ATOM 923 N N . VAL A 1 121 ? 6.670 0.651 2.026 1.00 79.25 121 VAL A N 1
ATOM 924 C CA . VAL A 1 121 ? 7.343 1.946 2.179 1.00 79.25 121 VAL A CA 1
ATOM 925 C C . VAL A 1 121 ? 8.802 1.688 2.547 1.00 79.25 121 VAL A C 1
ATOM 927 O O . VAL A 1 121 ? 9.078 0.917 3.463 1.00 79.25 121 VAL A O 1
ATOM 930 N N . LYS A 1 122 ? 9.723 2.333 1.827 1.00 80.69 122 LYS A N 1
ATOM 931 C CA . LYS A 1 122 ? 11.173 2.243 2.042 1.00 80.69 122 LYS A CA 1
ATOM 932 C C . LYS A 1 122 ? 11.738 3.572 2.537 1.00 80.69 122 LYS A C 1
ATOM 934 O O . LYS A 1 122 ? 11.178 4.619 2.192 1.00 80.69 122 LYS A O 1
ATOM 939 N N . PRO A 1 123 ? 12.832 3.559 3.318 1.00 83.50 123 PRO A N 1
ATOM 940 C CA . PRO A 1 123 ? 13.475 4.790 3.734 1.00 83.50 123 PRO A CA 1
ATOM 941 C C . PRO A 1 123 ? 14.267 5.353 2.546 1.00 83.50 123 PRO A C 1
ATOM 943 O O . PRO A 1 123 ? 14.764 4.604 1.702 1.00 83.50 123 PRO A O 1
ATOM 946 N N . ASP A 1 124 ? 14.413 6.671 2.478 1.00 83.88 124 ASP A N 1
ATOM 947 C CA . ASP A 1 124 ? 15.164 7.344 1.410 1.00 83.88 124 ASP A CA 1
ATOM 948 C C . ASP A 1 124 ? 16.203 8.286 2.036 1.00 83.88 124 ASP A C 1
ATOM 950 O O . ASP A 1 124 ? 16.098 8.672 3.202 1.00 83.88 124 ASP A O 1
ATOM 954 N N . THR A 1 125 ? 17.248 8.625 1.285 1.00 85.94 125 THR A N 1
ATOM 955 C CA . THR A 1 125 ? 18.269 9.594 1.716 1.00 85.94 125 THR A CA 1
ATOM 956 C C . THR A 1 125 ? 17.807 11.040 1.522 1.00 85.94 125 THR A C 1
ATOM 958 O O . THR A 1 125 ? 18.374 11.963 2.103 1.00 85.94 125 THR A O 1
ATOM 961 N N . SER A 1 126 ? 16.780 11.263 0.699 1.00 87.50 126 SER A N 1
ATOM 962 C CA . SER A 1 126 ? 16.218 12.579 0.428 1.00 87.50 126 SER A CA 1
ATOM 963 C C . SER A 1 126 ? 15.244 13.009 1.522 1.00 87.50 126 SER A C 1
ATOM 965 O O . SER A 1 126 ? 14.111 12.526 1.598 1.00 87.50 126 SER A O 1
ATOM 967 N N . THR A 1 127 ? 15.650 14.010 2.304 1.00 87.31 127 THR A N 1
ATOM 968 C CA . THR A 1 127 ? 14.797 14.647 3.317 1.00 87.31 127 THR A CA 1
ATOM 969 C C . THR A 1 127 ? 13.483 15.142 2.722 1.00 87.31 127 THR A C 1
ATOM 971 O O . THR A 1 127 ? 12.425 14.812 3.239 1.00 87.31 127 THR A O 1
ATOM 974 N N . THR A 1 128 ? 13.520 15.833 1.579 1.00 90.12 128 THR A N 1
ATOM 975 C CA . THR A 1 128 ? 12.312 16.339 0.907 1.00 90.12 128 THR A CA 1
ATOM 976 C C . THR A 1 128 ? 11.344 15.220 0.537 1.00 90.12 128 THR A C 1
ATOM 978 O O . THR A 1 128 ? 10.124 15.392 0.642 1.00 90.12 128 THR A O 1
ATOM 981 N N . LYS A 1 129 ? 11.861 14.054 0.120 1.00 89.31 129 LYS A N 1
ATOM 982 C CA . LYS A 1 129 ? 10.983 12.927 -0.182 1.00 89.31 129 LYS A CA 1
ATOM 983 C C . LYS A 1 129 ? 10.287 12.402 1.067 1.00 89.31 129 LYS A C 1
ATOM 985 O O . LYS A 1 129 ? 9.087 12.132 1.041 1.00 89.31 129 LYS A O 1
ATOM 990 N N . MET A 1 130 ? 11.025 12.288 2.164 1.00 89.38 130 MET A N 1
ATOM 991 C CA . MET A 1 130 ? 10.482 11.813 3.433 1.00 89.38 130 MET A CA 1
ATOM 992 C C . MET A 1 130 ? 9.550 12.839 4.090 1.00 89.38 130 MET A C 1
ATOM 994 O O . MET A 1 130 ? 8.528 12.447 4.643 1.00 89.38 130 MET A O 1
ATOM 998 N N . GLU A 1 131 ? 9.802 14.140 3.949 1.00 91.88 131 GLU A N 1
ATOM 999 C CA . GLU A 1 131 ? 8.873 15.204 4.359 1.00 91.88 131 GLU A CA 1
ATOM 1000 C C . GLU A 1 131 ? 7.556 15.126 3.583 1.00 91.88 131 GLU A C 1
ATOM 1002 O O . GLU A 1 131 ? 6.480 15.125 4.177 1.00 91.88 131 GLU A O 1
ATOM 1007 N N . THR A 1 132 ? 7.629 14.983 2.257 1.00 92.88 132 THR A N 1
ATOM 1008 C CA . THR A 1 132 ? 6.444 14.814 1.400 1.00 92.88 132 THR A CA 1
ATOM 1009 C C . THR A 1 132 ? 5.654 13.561 1.785 1.00 92.88 132 THR A C 1
ATOM 1011 O O . THR A 1 132 ? 4.423 13.576 1.800 1.00 92.88 132 THR A O 1
ATOM 1014 N N . MET A 1 133 ? 6.352 12.480 2.139 1.00 91.75 133 MET A N 1
ATOM 1015 C CA . MET A 1 133 ? 5.725 11.273 2.669 1.00 91.75 133 MET A CA 1
ATOM 1016 C C . MET A 1 133 ? 5.028 11.536 4.009 1.00 91.75 133 MET A C 1
ATOM 1018 O O . MET A 1 133 ? 3.891 11.117 4.208 1.00 91.75 133 MET A O 1
ATOM 1022 N N . GLY A 1 134 ? 5.675 12.281 4.907 1.00 94.56 134 GLY A N 1
ATOM 1023 C CA . GLY A 1 134 ? 5.081 12.703 6.172 1.00 94.56 134 GLY A CA 1
ATOM 1024 C C . GLY A 1 134 ? 3.788 13.499 5.977 1.00 94.56 134 GLY A C 1
ATOM 1025 O O . GLY A 1 134 ? 2.813 13.237 6.675 1.00 94.56 134 GLY A O 1
ATOM 1026 N N . ILE A 1 135 ? 3.746 14.389 4.979 1.00 96.31 135 ILE A N 1
ATOM 1027 C CA . ILE A 1 135 ? 2.536 15.145 4.611 1.00 96.31 135 ILE A CA 1
ATOM 1028 C C . ILE A 1 135 ? 1.418 14.205 4.146 1.00 96.31 135 ILE A C 1
ATOM 1030 O O . ILE A 1 135 ? 0.273 14.374 4.552 1.00 96.31 135 ILE A O 1
ATOM 1034 N N . LEU A 1 136 ? 1.728 13.193 3.325 1.00 95.44 136 LEU A N 1
ATOM 1035 C CA . LEU A 1 136 ? 0.736 12.191 2.920 1.00 95.44 136 LEU A CA 1
ATOM 1036 C C . LEU A 1 136 ? 0.145 11.461 4.134 1.00 95.44 136 LEU A C 1
ATOM 1038 O O . LEU A 1 136 ? -1.064 11.245 4.184 1.00 95.44 136 LEU A O 1
ATOM 1042 N N . PHE A 1 137 ? 0.976 11.097 5.111 1.00 96.88 137 PHE A N 1
ATOM 1043 C CA . PHE A 1 137 ? 0.526 10.407 6.322 1.00 96.88 137 PHE A CA 1
ATOM 1044 C C . PHE A 1 137 ? -0.369 11.296 7.193 1.00 96.88 137 PHE A C 1
ATOM 1046 O O . PHE A 1 137 ? -1.410 10.834 7.666 1.00 96.88 137 PHE A O 1
ATOM 1053 N N . ASP A 1 138 ? -0.003 12.571 7.348 1.00 97.94 138 ASP A N 1
ATOM 1054 C CA . ASP A 1 138 ? -0.802 13.568 8.069 1.00 97.94 138 ASP A CA 1
ATOM 1055 C C . ASP A 1 138 ? -2.166 13.793 7.387 1.00 97.94 138 ASP A C 1
ATOM 1057 O O . ASP A 1 138 ? -3.215 13.767 8.045 1.00 97.94 138 ASP A O 1
ATOM 1061 N N . ASP A 1 139 ? -2.173 13.958 6.059 1.00 98.00 139 ASP A N 1
ATOM 1062 C CA . ASP A 1 139 ? -3.392 14.132 5.261 1.00 98.00 139 ASP A CA 1
ATOM 1063 C C . ASP A 1 139 ? -4.305 12.898 5.376 1.00 98.00 139 ASP A C 1
ATOM 1065 O O . ASP A 1 139 ? -5.528 13.027 5.515 1.00 98.00 139 ASP A O 1
ATOM 1069 N N . TRP A 1 140 ? -3.724 11.694 5.370 1.00 97.62 140 TRP A N 1
ATOM 1070 C CA . TRP A 1 140 ? -4.481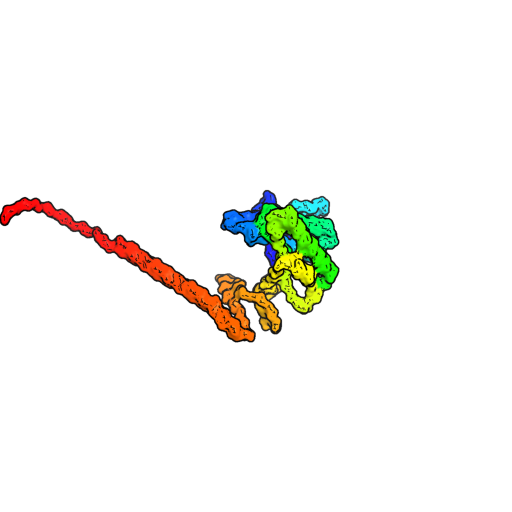 10.446 5.435 1.00 97.62 140 TRP A CA 1
ATOM 1071 C C . TRP A 1 140 ? -5.142 10.233 6.793 1.00 97.62 140 TRP A C 1
ATOM 1073 O O . TRP A 1 140 ? -6.349 9.976 6.842 1.00 97.62 140 TRP A O 1
ATOM 1083 N N . ARG A 1 141 ? -4.398 10.413 7.894 1.00 98.06 141 ARG A N 1
ATOM 1084 C CA . ARG A 1 141 ? -4.966 10.350 9.250 1.00 98.06 141 ARG A CA 1
ATOM 1085 C C . ARG A 1 141 ? -6.070 11.387 9.423 1.00 98.06 141 ARG A C 1
ATOM 1087 O O . ARG A 1 141 ? -7.162 11.048 9.871 1.00 98.06 141 ARG A O 1
ATOM 1094 N N . THR A 1 142 ? -5.835 12.616 8.968 1.00 97.69 142 THR A N 1
ATOM 1095 C CA . THR A 1 142 ? -6.836 13.692 9.016 1.00 97.69 142 THR A CA 1
ATOM 1096 C C . THR A 1 142 ? -8.121 13.318 8.274 1.00 97.69 142 THR A C 1
ATOM 1098 O O . THR A 1 142 ? -9.224 13.597 8.751 1.00 97.69 142 THR A O 1
ATOM 1101 N N . ALA A 1 143 ? -8.011 12.700 7.097 1.00 97.12 143 ALA A N 1
ATOM 1102 C CA . ALA A 1 143 ? -9.171 12.272 6.322 1.00 97.12 143 ALA A CA 1
ATOM 1103 C C . ALA A 1 143 ? -9.934 11.121 6.991 1.00 97.12 143 ALA A C 1
ATOM 1105 O O . ALA A 1 143 ? -11.164 11.162 7.030 1.00 97.12 143 ALA A O 1
ATOM 1106 N N . VAL A 1 144 ? -9.225 10.141 7.556 1.00 96.81 144 VAL A N 1
ATOM 1107 C CA . VAL A 1 144 ? -9.824 9.023 8.302 1.00 96.81 144 VAL A CA 1
ATOM 1108 C C . VAL A 1 144 ? -10.562 9.520 9.548 1.00 96.81 144 VAL A C 1
ATOM 1110 O O . VAL A 1 144 ? -11.719 9.155 9.755 1.00 96.81 144 VAL A O 1
ATOM 1113 N N . ASP A 1 145 ? -9.957 10.425 10.320 1.00 95.88 145 ASP A N 1
ATOM 1114 C CA . ASP A 1 145 ? -10.586 11.038 11.496 1.00 95.88 145 ASP A CA 1
ATOM 1115 C C . ASP A 1 145 ? -11.826 11.864 11.124 1.00 95.88 145 ASP A C 1
ATOM 1117 O O . ASP A 1 145 ? -12.806 11.936 11.871 1.00 95.88 145 ASP A O 1
ATOM 1121 N N . ARG A 1 146 ? -11.789 12.538 9.968 1.00 95.38 146 ARG A N 1
ATOM 1122 C CA . ARG A 1 146 ? -12.928 13.310 9.457 1.00 95.38 146 ARG A CA 1
ATOM 1123 C C . ARG A 1 146 ? -14.063 12.393 9.012 1.00 95.38 146 ARG A C 1
ATOM 1125 O O . ARG A 1 146 ? -15.216 12.675 9.332 1.00 95.38 146 ARG A O 1
ATOM 1132 N N . GLU A 1 147 ? -13.754 11.317 8.292 1.00 95.00 147 GLU A N 1
ATOM 1133 C CA . GLU A 1 147 ? -14.753 10.338 7.853 1.00 95.00 147 GLU A CA 1
ATOM 1134 C C . GLU A 1 147 ? -15.443 9.684 9.047 1.00 95.00 147 GLU A C 1
ATOM 1136 O O . GLU A 1 147 ? -16.672 9.625 9.071 1.00 95.00 147 GLU A O 1
ATOM 1141 N N . SER A 1 148 ? -14.687 9.285 10.075 1.00 92.56 148 SER A N 1
ATOM 1142 C CA . SER A 1 148 ? -15.266 8.638 11.253 1.00 92.56 148 SER A CA 1
ATOM 1143 C C . SER A 1 148 ? -16.173 9.569 12.054 1.00 92.56 148 SER A C 1
ATOM 1145 O O . SER A 1 148 ? -17.176 9.121 12.591 1.00 92.56 148 SER A O 1
ATOM 1147 N N . LYS A 1 149 ? -15.863 10.871 12.134 1.00 91.81 149 LYS A N 1
ATOM 1148 C CA . LYS A 1 149 ? -16.723 11.860 12.817 1.00 91.81 149 LYS A CA 1
ATOM 1149 C C . LYS A 1 149 ? -18.060 12.070 12.110 1.00 91.81 149 LYS A C 1
ATOM 1151 O O . LYS A 1 149 ? -19.050 12.386 12.762 1.00 91.81 149 LYS A O 1
ATOM 1156 N N . ASN A 1 150 ? -18.087 11.884 10.794 1.00 87.12 150 ASN A N 1
ATOM 1157 C CA . ASN A 1 150 ? -19.281 12.041 9.964 1.00 87.12 150 ASN A CA 1
ATOM 1158 C C . ASN A 1 150 ? -20.046 10.721 9.768 1.00 87.12 150 ASN A C 1
ATOM 1160 O O . ASN A 1 150 ? -20.966 10.651 8.955 1.00 87.12 150 ASN A O 1
ATOM 1164 N N . SER A 1 151 ? -19.657 9.670 10.488 1.00 84.38 151 SER A N 1
ATOM 1165 C CA . SER A 1 151 ? -20.126 8.303 10.304 1.00 84.38 151 SER A CA 1
ATOM 1166 C C . SER A 1 151 ? -20.443 7.669 11.656 1.00 84.38 151 SER A C 1
ATOM 1168 O O . SER A 1 151 ? -19.901 8.047 12.688 1.00 84.38 151 SER A O 1
ATOM 1170 N N . THR A 1 152 ? -21.323 6.671 11.673 1.00 84.81 152 THR A N 1
ATOM 1171 C CA . THR A 1 152 ? -21.523 5.816 12.858 1.00 84.81 152 THR A CA 1
ATOM 1172 C C . THR A 1 152 ? -20.523 4.657 12.909 1.00 84.81 152 THR A C 1
ATOM 1174 O O . THR A 1 152 ? -20.569 3.835 13.824 1.00 84.81 152 THR A O 1
ATOM 1177 N N . ARG A 1 153 ? -19.631 4.559 11.913 1.00 84.19 153 ARG A N 1
ATOM 1178 C CA . ARG A 1 153 ? -18.628 3.496 11.792 1.00 84.19 153 ARG A CA 1
ATOM 1179 C C . ARG A 1 153 ? -17.405 3.800 12.656 1.00 84.19 153 ARG A C 1
ATOM 1181 O O . ARG A 1 153 ? -17.024 4.952 12.834 1.00 84.19 153 ARG A O 1
ATOM 1188 N N . SER A 1 154 ? -16.755 2.748 13.149 1.00 88.56 154 SER A N 1
ATOM 1189 C CA . SER A 1 154 ? -15.490 2.871 13.876 1.00 88.56 154 SER A CA 1
ATOM 1190 C C . SER A 1 154 ? -14.398 3.462 12.987 1.00 88.56 154 SER A C 1
ATOM 1192 O O . SER A 1 154 ? -14.352 3.173 11.788 1.00 88.56 154 SER A O 1
ATOM 1194 N N . LEU A 1 155 ? -13.499 4.244 13.585 1.00 93.50 155 LEU A N 1
ATOM 1195 C CA . LEU A 1 155 ? -12.293 4.765 12.940 1.00 93.50 155 LEU A CA 1
ATOM 1196 C C . LEU A 1 155 ? -11.546 3.649 12.189 1.00 93.50 155 LEU A C 1
ATOM 1198 O O . LEU A 1 155 ? -11.432 2.537 12.709 1.00 93.50 155 LEU A O 1
ATOM 1202 N N . LEU A 1 156 ? -11.076 3.927 10.968 1.00 95.88 156 LEU A N 1
ATOM 1203 C CA . LEU A 1 156 ? -10.185 2.995 10.275 1.00 95.88 156 LEU A CA 1
ATOM 1204 C C . LEU A 1 156 ? -8.820 3.001 10.962 1.00 95.88 156 LEU A C 1
ATOM 1206 O O . LEU A 1 156 ? -8.256 4.061 11.225 1.00 95.88 156 LEU A O 1
ATOM 1210 N N . LEU A 1 157 ? -8.284 1.814 11.206 1.00 95.88 157 LEU A N 1
ATOM 1211 C CA . LEU A 1 157 ? -6.894 1.632 11.587 1.00 95.88 157 LEU A CA 1
ATOM 1212 C C . LEU A 1 157 ? -6.008 1.978 10.390 1.00 95.88 157 LEU A C 1
ATOM 1214 O O . LEU A 1 157 ? -6.277 1.534 9.273 1.00 95.88 157 LEU A O 1
ATOM 1218 N N . LEU A 1 158 ? -4.950 2.742 10.618 1.00 96.94 158 LEU A N 1
ATOM 1219 C CA . LEU A 1 158 ? -3.885 2.940 9.645 1.00 96.94 158 LEU A CA 1
ATOM 1220 C C . LEU A 1 158 ? -2.665 2.165 10.111 1.00 96.94 158 LEU A C 1
ATOM 1222 O O . LEU A 1 158 ? -2.134 2.418 11.193 1.00 96.94 158 LEU A O 1
ATOM 1226 N N . THR A 1 159 ? -2.195 1.244 9.278 1.00 95.44 159 THR A N 1
ATOM 1227 C CA . THR A 1 159 ? -0.994 0.450 9.542 1.00 95.44 159 THR A CA 1
ATOM 1228 C C . THR A 1 159 ? 0.032 0.666 8.435 1.00 95.44 159 THR A C 1
ATOM 1230 O O . THR A 1 159 ? -0.298 1.042 7.309 1.00 95.44 159 THR A O 1
ATOM 1233 N N . LEU A 1 160 ? 1.304 0.488 8.764 1.00 92.00 160 LEU A N 1
ATOM 1234 C CA . LEU A 1 160 ? 2.406 0.669 7.823 1.00 92.00 160 LEU A CA 1
ATOM 1235 C C . LEU A 1 160 ? 3.207 -0.624 7.754 1.00 92.00 160 LEU A C 1
ATOM 1237 O O . LEU A 1 160 ? 3.686 -1.068 8.793 1.00 92.00 160 LEU A O 1
ATOM 1241 N N . ALA A 1 161 ? 3.411 -1.191 6.565 1.00 88.44 161 ALA A N 1
ATOM 1242 C CA . ALA A 1 161 ? 4.414 -2.234 6.373 1.00 88.44 161 ALA A CA 1
ATOM 1243 C C . ALA A 1 161 ? 5.708 -1.607 5.839 1.00 88.44 161 ALA A C 1
ATOM 1245 O O . ALA A 1 161 ? 5.733 -1.036 4.744 1.00 88.44 161 ALA A O 1
ATOM 1246 N N . SER A 1 162 ? 6.763 -1.701 6.644 1.00 82.75 162 SER A N 1
ATOM 1247 C CA . SER A 1 162 ? 8.020 -0.975 6.473 1.00 82.75 162 SER A CA 1
ATOM 1248 C C . SER A 1 162 ? 9.203 -1.934 6.396 1.00 82.75 162 SER A C 1
ATOM 1250 O O . SER A 1 162 ? 9.283 -2.889 7.176 1.00 82.75 162 SER A O 1
ATOM 1252 N N . ASP A 1 163 ? 10.129 -1.668 5.475 1.00 75.56 163 ASP A N 1
ATOM 1253 C CA . ASP A 1 163 ? 11.400 -2.389 5.416 1.00 75.56 163 ASP A CA 1
ATOM 1254 C C . ASP A 1 163 ? 12.259 -2.050 6.646 1.00 75.56 163 ASP A C 1
ATOM 1256 O O . ASP A 1 163 ? 12.223 -0.932 7.176 1.00 75.56 163 ASP A O 1
ATOM 1260 N N . TYR A 1 164 ? 13.055 -3.022 7.093 1.00 67.88 164 TYR A N 1
ATOM 1261 C CA . TYR A 1 164 ? 13.982 -2.852 8.207 1.00 67.88 164 TYR A CA 1
ATOM 1262 C C . TYR A 1 164 ? 14.991 -1.721 7.944 1.00 67.88 164 TYR A C 1
ATOM 1264 O O . TYR A 1 164 ? 15.504 -1.542 6.838 1.00 67.88 164 TYR A O 1
ATOM 1272 N N . LEU A 1 165 ? 15.298 -0.950 8.989 1.00 60.56 165 LEU A N 1
ATOM 1273 C CA . LEU A 1 165 ? 16.301 0.109 8.927 1.00 60.56 165 LEU A CA 1
ATOM 1274 C C . LEU A 1 165 ? 17.704 -0.485 9.067 1.00 60.56 165 LEU A C 1
ATOM 1276 O O . LEU A 1 165 ? 18.056 -1.031 10.110 1.00 60.56 165 LEU A O 1
ATOM 1280 N N . LEU A 1 166 ? 18.535 -0.308 8.044 1.00 59.53 166 LEU A N 1
ATOM 1281 C CA . LEU A 1 166 ? 19.974 -0.519 8.166 1.00 59.53 166 LEU A CA 1
ATOM 1282 C C . LEU A 1 166 ? 20.610 0.752 8.734 1.00 59.53 166 LEU A C 1
ATOM 1284 O O . LEU A 1 166 ? 20.738 1.748 8.028 1.00 59.53 166 LEU A O 1
ATOM 1288 N N . SER A 1 167 ? 21.042 0.700 9.998 1.00 53.69 167 SER A N 1
ATOM 1289 C CA . SER A 1 167 ? 21.698 1.809 10.722 1.00 53.69 167 SER A CA 1
ATOM 1290 C C . SER A 1 167 ? 22.908 2.407 9.987 1.00 53.69 167 SER A C 1
ATOM 1292 O O . SER A 1 167 ? 23.266 3.561 10.209 1.00 53.69 167 SER A O 1
ATOM 1294 N N . LYS A 1 168 ? 23.537 1.626 9.100 1.00 53.75 168 LYS A N 1
ATOM 1295 C CA . LYS A 1 168 ? 24.710 2.011 8.304 1.00 53.75 168 LYS A CA 1
ATOM 1296 C C . LYS A 1 168 ? 24.376 2.832 7.056 1.00 53.75 168 LYS A C 1
ATOM 1298 O O . LYS A 1 168 ? 25.289 3.397 6.458 1.00 53.75 168 LYS A O 1
ATOM 1303 N N . ASN A 1 169 ? 23.107 2.909 6.662 1.00 59.44 169 ASN A N 1
ATOM 1304 C CA . ASN A 1 169 ? 22.682 3.671 5.495 1.00 59.44 169 ASN A CA 1
ATOM 1305 C C . ASN A 1 169 ? 22.175 5.047 5.936 1.00 59.44 169 ASN A C 1
ATOM 1307 O O . ASN A 1 169 ? 21.383 5.149 6.867 1.00 59.44 169 ASN A O 1
ATOM 1311 N N . SER A 1 170 ? 22.560 6.110 5.225 1.00 70.94 170 SER A N 1
ATOM 1312 C CA . SER A 1 170 ? 22.058 7.482 5.443 1.00 70.94 170 SER A CA 1
ATOM 1313 C C . SER A 1 170 ? 20.576 7.670 5.058 1.00 70.94 170 SER A C 1
ATOM 1315 O O . SER A 1 170 ? 20.159 8.774 4.718 1.00 70.94 170 SER A O 1
ATOM 1317 N N . THR A 1 171 ? 19.792 6.593 5.030 1.00 76.38 171 THR A N 1
ATOM 1318 C CA . THR A 1 171 ? 18.366 6.571 4.695 1.00 76.38 171 THR A CA 1
ATOM 1319 C C . THR A 1 171 ? 17.533 6.706 5.961 1.00 76.38 171 THR A C 1
ATOM 1321 O O . THR A 1 171 ? 17.820 6.039 6.955 1.00 76.38 171 THR A O 1
ATOM 1324 N N . SER A 1 172 ? 16.470 7.503 5.923 1.00 82.81 172 SER A N 1
ATOM 1325 C CA . SER A 1 172 ? 15.577 7.694 7.067 1.00 82.81 172 SER A CA 1
ATOM 1326 C C . SER A 1 172 ? 14.108 7.562 6.671 1.00 82.81 172 SER A C 1
ATOM 1328 O O . SER A 1 172 ? 13.742 7.691 5.506 1.00 82.81 172 SER A O 1
ATOM 1330 N N . TYR A 1 173 ? 13.267 7.276 7.665 1.00 87.69 173 TYR A N 1
ATOM 1331 C CA . TYR A 1 173 ? 11.815 7.419 7.570 1.00 87.69 173 TYR A CA 1
ATOM 1332 C C . TYR A 1 173 ? 11.375 8.719 8.261 1.00 87.69 173 TYR A C 1
ATOM 1334 O O . TYR A 1 173 ? 12.056 9.165 9.192 1.00 87.69 173 TYR A O 1
ATOM 1342 N N . PRO A 1 174 ? 10.210 9.296 7.904 1.00 91.69 174 PRO A N 1
ATOM 1343 C CA . PRO A 1 174 ? 9.626 10.429 8.622 1.00 91.69 174 PRO A CA 1
ATOM 1344 C C . PRO A 1 174 ? 9.032 9.981 9.969 1.00 91.69 174 PRO A C 1
ATOM 1346 O O . PRO A 1 174 ? 7.816 9.884 10.135 1.00 91.69 174 PRO A O 1
ATOM 1349 N N . MET A 1 175 ? 9.904 9.676 10.933 1.00 89.94 175 MET A N 1
ATOM 1350 C CA . MET A 1 175 ? 9.551 8.980 12.176 1.00 89.94 175 MET A CA 1
ATOM 1351 C C . MET A 1 175 ? 8.477 9.704 12.996 1.00 89.94 175 MET A C 1
ATOM 1353 O O . MET A 1 175 ? 7.541 9.067 13.470 1.00 89.94 175 MET A O 1
ATOM 1357 N N . GLU A 1 176 ? 8.567 11.031 13.114 1.00 93.31 176 GLU A N 1
ATOM 1358 C CA . GLU A 1 176 ? 7.577 11.825 13.856 1.00 93.31 176 GLU A CA 1
ATOM 1359 C C . GLU A 1 176 ? 6.175 11.718 13.247 1.00 93.31 176 GLU A C 1
ATOM 1361 O O . GLU A 1 176 ? 5.190 11.553 13.966 1.00 93.31 176 GLU A O 1
ATOM 1366 N N . SER A 1 177 ? 6.080 11.774 11.915 1.00 95.88 177 SER A N 1
ATOM 1367 C CA . SER A 1 177 ? 4.801 11.637 11.217 1.00 95.88 177 SER A CA 1
ATOM 1368 C C . SER A 1 177 ? 4.271 10.205 11.316 1.00 95.88 177 SER A C 1
ATOM 1370 O O . SER A 1 177 ? 3.084 10.010 11.567 1.00 95.88 177 SER A O 1
ATOM 1372 N N . ILE A 1 178 ? 5.139 9.190 11.219 1.00 94.38 178 ILE A N 1
ATOM 1373 C CA . ILE A 1 178 ? 4.730 7.791 11.414 1.00 94.38 178 ILE A CA 1
ATOM 1374 C C . ILE A 1 178 ? 4.130 7.595 12.809 1.00 94.38 178 ILE A C 1
ATOM 1376 O O . ILE A 1 178 ? 3.022 7.076 12.927 1.00 94.38 178 ILE A O 1
ATOM 1380 N N . GLN A 1 179 ? 4.827 8.054 13.852 1.00 95.19 179 GLN A N 1
ATOM 1381 C CA . GLN A 1 179 ? 4.389 7.918 15.242 1.00 95.19 179 GLN A CA 1
ATOM 1382 C C . GLN A 1 179 ? 3.062 8.635 15.515 1.00 95.19 179 GLN A C 1
ATOM 1384 O O . GLN A 1 179 ? 2.266 8.172 16.328 1.00 95.19 179 GLN A O 1
ATOM 1389 N N . ARG A 1 180 ? 2.828 9.773 14.857 1.00 96.94 180 ARG A N 1
ATOM 1390 C CA . ARG A 1 180 ? 1.596 10.550 15.009 1.00 96.94 180 ARG A CA 1
ATOM 1391 C C . ARG A 1 180 ? 0.408 9.932 14.270 1.00 96.94 180 ARG A C 1
ATOM 1393 O O . ARG A 1 180 ? -0.716 10.060 14.746 1.00 96.94 180 ARG A O 1
ATOM 1400 N N . ASN A 1 181 ? 0.643 9.305 13.116 1.00 97.88 181 ASN A N 1
ATOM 1401 C CA . ASN A 1 181 ? -0.422 8.994 12.161 1.00 97.88 181 ASN A CA 1
ATOM 1402 C C . ASN A 1 181 ? -0.749 7.512 12.000 1.00 97.88 181 ASN A C 1
ATOM 1404 O O . ASN A 1 181 ? -1.845 7.221 11.533 1.00 97.88 181 ASN A O 1
ATOM 1408 N N . PHE A 1 182 ? 0.127 6.575 12.358 1.00 96.56 182 PHE A N 1
ATOM 1409 C CA . PHE A 1 182 ? -0.153 5.139 12.235 1.00 96.56 182 PHE A CA 1
ATOM 1410 C C . PHE A 1 182 ? -0.436 4.507 13.597 1.00 96.56 182 PHE A C 1
ATOM 1412 O O . PHE A 1 182 ? 0.222 4.820 14.584 1.00 96.56 182 PHE A O 1
ATOM 1419 N N . ASP A 1 183 ? -1.406 3.593 13.641 1.00 96.19 183 ASP A N 1
ATOM 1420 C CA . ASP A 1 183 ? -1.760 2.847 14.854 1.00 96.19 183 ASP A CA 1
ATOM 1421 C C . ASP A 1 183 ? -0.664 1.838 15.224 1.00 96.19 183 ASP A C 1
ATOM 1423 O O . ASP A 1 183 ? -0.360 1.641 16.401 1.00 96.19 183 ASP A O 1
ATOM 1427 N N . TRP A 1 184 ? -0.038 1.217 14.219 1.00 92.75 184 TRP A N 1
ATOM 1428 C CA . TRP A 1 184 ? 1.181 0.426 14.379 1.00 92.75 184 TRP A CA 1
ATOM 1429 C C . TRP A 1 184 ? 1.944 0.271 13.061 1.00 92.75 184 TRP A C 1
ATOM 1431 O O . TRP A 1 184 ? 1.409 0.460 11.965 1.00 92.75 184 TRP A O 1
ATOM 1441 N N . VAL A 1 185 ? 3.207 -0.136 13.183 1.00 90.06 185 VAL A N 1
ATOM 1442 C CA . VAL A 1 185 ? 4.087 -0.461 12.058 1.00 90.06 185 VAL A CA 1
ATOM 1443 C C . VAL A 1 185 ? 4.399 -1.955 12.087 1.00 90.06 185 VAL A C 1
ATOM 1445 O O . VAL A 1 185 ? 4.901 -2.480 13.080 1.00 90.06 185 VAL A O 1
ATOM 1448 N N . HIS A 1 186 ? 4.108 -2.639 10.990 1.00 87.00 186 HIS A N 1
ATOM 1449 C CA . HIS A 1 186 ? 4.568 -3.985 10.698 1.00 87.00 186 HIS A CA 1
ATOM 1450 C C . HIS A 1 186 ? 5.961 -3.907 10.060 1.00 87.00 186 HIS A C 1
ATOM 1452 O O . HIS A 1 186 ? 6.141 -3.350 8.979 1.00 87.00 186 HIS A O 1
ATOM 1458 N N . ILE A 1 187 ? 6.965 -4.456 10.741 1.00 83.12 187 ILE A N 1
ATOM 1459 C CA . ILE A 1 187 ? 8.325 -4.532 10.203 1.00 83.12 187 ILE A CA 1
ATOM 1460 C C . ILE A 1 187 ? 8.435 -5.768 9.315 1.00 83.12 187 ILE A C 1
ATOM 1462 O O . ILE A 1 187 ? 8.234 -6.890 9.781 1.00 83.12 187 ILE A O 1
ATOM 1466 N N . VAL A 1 188 ? 8.775 -5.558 8.044 1.00 79.88 188 VAL A N 1
ATOM 1467 C CA . VAL A 1 188 ? 9.019 -6.616 7.058 1.00 79.88 188 VAL A CA 1
ATOM 1468 C C . VAL A 1 188 ? 10.387 -7.233 7.346 1.00 79.88 188 VAL A C 1
ATOM 1470 O O . VAL A 1 188 ? 11.405 -6.882 6.754 1.00 79.88 188 VAL A O 1
ATOM 1473 N N . SER A 1 189 ? 10.420 -8.139 8.320 1.00 76.75 189 SER A N 1
ATOM 1474 C CA . SER A 1 189 ? 11.628 -8.826 8.779 1.00 76.75 189 SER A CA 1
ATOM 1475 C C . SER A 1 189 ? 11.825 -10.167 8.075 1.00 76.75 189 SER A C 1
ATOM 1477 O O . SER A 1 189 ? 11.991 -11.201 8.714 1.00 76.75 189 SER A O 1
ATOM 1479 N N . TYR A 1 190 ? 11.733 -10.177 6.748 1.00 74.56 190 TYR A N 1
ATOM 1480 C CA . TYR A 1 190 ? 11.911 -11.350 5.888 1.00 74.56 190 TYR A CA 1
ATOM 1481 C C . TYR A 1 190 ? 12.319 -10.912 4.477 1.00 74.56 190 TYR A C 1
ATOM 1483 O O . TYR A 1 190 ? 12.191 -9.742 4.132 1.00 74.56 190 TYR A O 1
ATOM 1491 N N . TYR A 1 191 ? 12.817 -11.857 3.673 1.00 73.06 191 TYR A N 1
ATOM 1492 C CA . TYR A 1 191 ? 13.498 -11.644 2.385 1.00 73.06 191 TYR A CA 1
ATOM 1493 C C . TYR A 1 191 ? 14.948 -11.134 2.464 1.00 73.06 191 TYR A C 1
ATOM 1495 O O . TYR A 1 191 ? 15.441 -10.571 1.492 1.00 73.06 191 TYR A O 1
ATOM 1503 N N . TYR A 1 192 ? 15.659 -11.362 3.571 1.00 74.69 192 TYR A N 1
ATOM 1504 C CA . TYR A 1 192 ? 17.054 -10.916 3.713 1.00 74.69 192 TYR A CA 1
ATOM 1505 C C . TYR A 1 192 ? 18.007 -11.615 2.739 1.00 74.69 192 TYR A C 1
ATOM 1507 O O . TYR A 1 192 ? 18.849 -10.969 2.128 1.00 74.69 192 TYR A O 1
ATOM 1515 N N . HIS A 1 193 ? 17.824 -12.922 2.557 1.00 74.19 193 HIS A N 1
ATOM 1516 C CA . HIS A 1 193 ? 18.600 -13.742 1.635 1.00 74.19 193 HIS A CA 1
ATOM 1517 C C . HIS A 1 193 ? 17.645 -14.429 0.657 1.00 74.19 193 HIS A C 1
ATOM 1519 O O . HIS A 1 193 ? 16.746 -15.171 1.071 1.00 74.19 193 HIS A O 1
ATOM 1525 N N . LEU A 1 194 ? 17.809 -14.157 -0.640 1.00 73.62 194 LEU A N 1
ATOM 1526 C CA . LEU A 1 194 ? 16.980 -14.707 -1.715 1.00 73.62 194 LEU A CA 1
ATOM 1527 C C . LEU A 1 194 ? 17.859 -15.332 -2.807 1.00 73.62 194 LEU A C 1
ATOM 1529 O O . LEU A 1 194 ? 18.864 -14.729 -3.183 1.00 73.62 194 LEU A O 1
ATOM 1533 N N . PRO A 1 195 ? 17.441 -16.461 -3.416 1.00 67.88 195 PRO A N 1
ATOM 1534 C CA . PRO A 1 195 ? 18.182 -17.091 -4.516 1.00 67.88 195 PRO A CA 1
ATOM 1535 C C . PRO A 1 195 ? 18.376 -16.196 -5.746 1.00 67.88 195 PRO A C 1
ATOM 1537 O O . PRO A 1 195 ? 19.267 -16.427 -6.552 1.00 67.88 195 PRO A O 1
ATOM 1540 N N . THR A 1 196 ? 17.515 -15.192 -5.917 1.00 71.88 196 THR A N 1
ATOM 1541 C CA . THR A 1 196 ? 17.601 -14.215 -7.006 1.00 71.88 196 THR A CA 1
ATOM 1542 C C . THR A 1 196 ? 18.602 -13.094 -6.734 1.00 71.88 196 THR A C 1
ATOM 1544 O O . THR A 1 196 ? 18.960 -12.380 -7.664 1.00 71.88 196 THR A O 1
ATOM 1547 N N . MET A 1 197 ? 19.040 -12.920 -5.483 1.00 68.19 197 MET A N 1
ATOM 1548 C CA . MET A 1 197 ? 19.951 -11.845 -5.075 1.00 68.19 197 MET A CA 1
ATOM 1549 C C . MET A 1 197 ? 21.375 -12.349 -4.833 1.00 68.19 197 MET A C 1
ATOM 1551 O O . MET A 1 197 ? 22.331 -11.601 -5.017 1.00 68.19 197 MET A O 1
ATOM 1555 N N . GLU A 1 198 ? 21.527 -13.606 -4.414 1.00 75.25 198 GLU A N 1
ATOM 1556 C CA . GLU A 1 198 ? 22.787 -14.134 -3.899 1.00 75.25 198 GLU A CA 1
ATOM 1557 C C . GLU A 1 198 ? 23.088 -15.525 -4.458 1.00 75.25 198 GLU A C 1
ATOM 1559 O O . GLU A 1 198 ? 22.198 -16.339 -4.697 1.00 75.25 198 GLU A O 1
ATOM 1564 N N . ASN A 1 199 ? 24.376 -15.823 -4.626 1.00 79.00 199 ASN A N 1
ATOM 1565 C CA . ASN A 1 199 ? 24.865 -17.131 -5.066 1.00 79.00 199 ASN A CA 1
ATOM 1566 C C . ASN A 1 199 ? 25.227 -18.066 -3.895 1.00 79.00 199 ASN A C 1
ATOM 1568 O O . ASN A 1 199 ? 25.891 -19.083 -4.101 1.00 79.00 199 ASN A O 1
ATOM 1572 N N . PHE A 1 200 ? 24.808 -17.727 -2.675 1.00 75.19 200 PHE A N 1
ATOM 1573 C CA . PHE A 1 200 ? 24.999 -18.534 -1.476 1.00 75.19 200 PHE A CA 1
ATOM 1574 C C . PHE A 1 200 ? 23.673 -18.737 -0.742 1.00 75.19 200 PHE A C 1
ATOM 1576 O O . PHE A 1 200 ? 22.706 -18.002 -0.927 1.00 75.19 200 PHE A O 1
ATOM 1583 N N . THR A 1 201 ? 23.614 -19.766 0.101 1.00 69.81 201 THR A N 1
ATOM 1584 C CA . THR A 1 201 ? 22.445 -20.004 0.948 1.00 69.81 201 THR A CA 1
ATOM 1585 C C . THR A 1 201 ? 22.503 -19.111 2.181 1.00 69.81 201 THR A C 1
ATOM 1587 O O . THR A 1 201 ? 23.421 -19.254 2.989 1.00 69.81 201 THR A O 1
ATOM 1590 N N . GLY A 1 202 ? 21.497 -18.262 2.364 1.00 69.56 202 GLY A N 1
ATOM 1591 C CA . GLY A 1 202 ? 21.265 -17.514 3.597 1.00 69.56 202 GLY A CA 1
ATOM 1592 C C . GLY A 1 202 ? 19.838 -17.719 4.107 1.00 69.56 202 GLY A C 1
ATOM 1593 O O . GLY A 1 202 ? 18.952 -18.156 3.368 1.00 69.56 202 GLY A O 1
ATOM 1594 N N . ALA A 1 203 ? 19.603 -17.454 5.390 1.00 71.19 203 ALA A N 1
ATOM 1595 C CA . ALA A 1 203 ? 18.268 -17.583 5.968 1.00 71.19 203 ALA A CA 1
ATOM 1596 C C . ALA A 1 203 ? 17.392 -16.380 5.583 1.00 71.19 203 ALA A C 1
ATOM 1598 O O . ALA A 1 203 ? 17.752 -15.232 5.813 1.00 71.19 203 ALA A O 1
ATOM 1599 N N . HIS A 1 204 ? 16.217 -16.634 4.998 1.00 71.38 204 HIS A N 1
ATOM 1600 C CA . HIS A 1 204 ? 15.375 -15.560 4.460 1.00 71.38 204 HIS A CA 1
ATOM 1601 C C . HIS A 1 204 ? 14.856 -14.596 5.534 1.00 71.38 204 HIS A C 1
ATOM 1603 O O . HIS A 1 204 ? 14.470 -13.480 5.197 1.00 71.38 204 HIS A O 1
ATOM 1609 N N . SER A 1 205 ? 14.875 -14.979 6.812 1.00 75.94 205 SER A N 1
ATOM 1610 C CA . SER A 1 205 ? 15.138 -13.998 7.851 1.00 75.94 205 SER A CA 1
ATOM 1611 C C . SER A 1 205 ? 15.931 -14.546 9.020 1.00 75.94 205 SER A C 1
ATOM 1613 O O . SER A 1 205 ? 15.841 -15.714 9.395 1.00 75.94 205 SER A O 1
ATOM 1615 N N . VAL A 1 206 ? 16.800 -13.674 9.513 1.00 69.00 206 VAL A N 1
ATOM 1616 C CA . VAL A 1 206 ? 17.788 -13.953 10.540 1.00 69.00 206 VAL A CA 1
ATOM 1617 C C . VAL A 1 206 ? 17.587 -12.999 11.705 1.00 69.00 206 VAL A C 1
ATOM 1619 O O . VAL A 1 206 ? 17.322 -11.816 11.514 1.00 69.00 206 VAL A O 1
ATOM 1622 N N . LEU A 1 207 ? 17.742 -13.531 12.918 1.00 66.38 207 LEU A N 1
ATOM 1623 C CA . LEU A 1 207 ? 17.717 -12.771 14.173 1.00 66.38 207 LEU A CA 1
ATOM 1624 C C . LEU A 1 207 ? 19.031 -11.999 14.407 1.00 66.38 207 LEU A C 1
ATOM 1626 O O . LEU A 1 207 ? 19.055 -10.899 14.958 1.00 66.38 207 LEU A O 1
ATOM 1630 N N . TYR A 1 208 ? 20.135 -12.618 13.998 1.00 62.22 208 TYR A N 1
ATOM 1631 C CA . TYR A 1 208 ? 21.484 -12.074 14.055 1.00 62.22 208 TYR A CA 1
ATOM 1632 C C . TYR A 1 208 ? 22.157 -12.379 12.732 1.00 62.22 208 TYR A C 1
ATOM 1634 O O . TYR A 1 208 ? 22.053 -13.504 12.235 1.00 62.22 208 TYR A O 1
ATOM 1642 N N . ASP A 1 209 ? 22.882 -11.407 12.201 1.00 63.12 209 ASP A N 1
ATOM 1643 C CA . ASP A 1 209 ? 23.853 -11.689 11.160 1.00 63.12 209 ASP A CA 1
ATOM 1644 C C . ASP A 1 209 ? 25.045 -12.411 11.820 1.00 63.12 209 ASP A C 1
ATOM 1646 O O . ASP A 1 209 ? 25.717 -11.835 12.669 1.00 63.12 209 ASP A O 1
ATOM 1650 N N . PRO A 1 210 ? 25.332 -13.679 11.482 1.00 56.59 210 PRO A N 1
ATOM 1651 C CA . PRO A 1 210 ? 26.425 -14.427 12.105 1.00 56.59 210 PRO A CA 1
ATOM 1652 C C . PRO A 1 210 ? 27.810 -13.815 11.830 1.00 56.59 210 PRO A C 1
ATOM 1654 O O . PRO A 1 210 ? 28.783 -14.196 12.480 1.00 56.59 210 PRO A O 1
ATOM 1657 N N . SER A 1 211 ? 27.908 -12.878 10.881 1.00 60.78 211 SER A N 1
ATOM 1658 C CA . SER A 1 211 ? 29.123 -12.131 10.562 1.00 60.78 211 SER A CA 1
ATOM 1659 C C . SER A 1 211 ? 29.209 -10.754 11.234 1.00 60.78 211 SER A C 1
ATOM 1661 O O . SER A 1 211 ? 30.291 -10.160 11.247 1.00 60.78 211 SER A O 1
ATOM 1663 N N . SER A 1 212 ? 28.126 -10.250 11.842 1.00 55.72 212 SER A N 1
ATOM 1664 C CA . SER A 1 212 ? 28.114 -8.955 12.529 1.00 55.72 212 SER A CA 1
ATOM 1665 C C . SER A 1 212 ? 27.500 -9.021 13.933 1.00 55.72 212 SER A C 1
ATOM 1667 O O . SER A 1 212 ? 26.556 -9.739 14.224 1.00 55.72 212 SER A O 1
ATOM 1669 N N . ASN A 1 213 ? 28.065 -8.264 14.874 1.00 44.66 213 ASN A N 1
ATOM 1670 C CA . ASN A 1 213 ? 27.689 -8.311 16.294 1.00 44.66 213 ASN A CA 1
ATOM 1671 C C . ASN A 1 213 ? 26.320 -7.666 16.631 1.00 44.66 213 ASN A C 1
ATOM 1673 O O . ASN A 1 213 ? 26.066 -7.368 17.801 1.00 44.66 213 ASN A O 1
ATOM 1677 N N . GLU A 1 214 ? 25.440 -7.427 15.657 1.00 42.31 214 GLU A N 1
ATOM 1678 C CA . GLU A 1 214 ? 24.223 -6.621 15.825 1.00 42.31 214 GLU A CA 1
ATOM 1679 C C . GLU A 1 214 ? 22.938 -7.470 15.904 1.00 42.31 214 GLU A C 1
ATOM 1681 O O . GLU A 1 214 ? 22.800 -8.516 15.276 1.00 42.31 214 GLU A O 1
ATOM 1686 N N . CYS A 1 215 ? 22.011 -7.026 16.759 1.00 35.06 215 CYS A N 1
ATOM 1687 C CA . CYS A 1 215 ? 20.806 -7.731 17.211 1.00 35.06 215 CYS A CA 1
ATOM 1688 C C . CYS A 1 215 ? 19.553 -7.142 16.558 1.00 35.06 215 CYS A C 1
ATOM 1690 O O . CYS A 1 215 ? 19.417 -5.920 16.612 1.00 35.06 215 CYS A O 1
ATOM 1692 N N . SER A 1 216 ? 18.611 -7.950 16.038 1.00 35.00 216 SER A N 1
ATOM 1693 C CA . SER A 1 216 ? 17.200 -7.540 15.831 1.00 35.00 216 SER A CA 1
ATOM 1694 C C . SER A 1 216 ? 16.223 -8.730 15.649 1.00 35.00 216 SER A C 1
ATOM 1696 O O . SER A 1 216 ? 16.462 -9.633 14.865 1.00 35.00 216 SER A O 1
ATOM 1698 N N . ILE A 1 217 ? 15.098 -8.688 16.379 1.00 36.66 217 ILE A N 1
ATOM 1699 C CA . ILE A 1 217 ? 14.133 -9.741 16.811 1.00 36.66 217 ILE A CA 1
ATOM 1700 C C . ILE A 1 217 ? 13.311 -10.464 15.692 1.00 36.66 217 ILE A C 1
ATOM 1702 O O . ILE A 1 217 ? 12.605 -9.773 14.964 1.00 36.66 217 ILE A O 1
ATOM 1706 N N . SER A 1 218 ? 13.260 -11.824 15.623 1.00 44.75 218 SER A N 1
ATOM 1707 C CA . SER A 1 218 ? 12.068 -12.702 15.906 1.00 44.75 218 SER A CA 1
ATOM 1708 C C . SER A 1 218 ? 12.232 -14.236 15.613 1.00 44.75 218 SER A C 1
ATOM 1710 O O . SER A 1 218 ? 13.267 -14.689 15.134 1.00 44.75 218 SER A O 1
ATOM 1712 N N . LEU A 1 219 ? 11.191 -15.017 15.980 1.00 39.97 219 LEU A N 1
ATOM 1713 C CA . LEU A 1 219 ? 11.032 -16.468 16.233 1.00 39.97 219 LEU A CA 1
ATOM 1714 C C . LEU A 1 219 ? 10.839 -17.396 15.000 1.00 39.97 219 LEU A C 1
ATOM 1716 O O . LEU A 1 219 ? 9.867 -17.253 14.270 1.00 39.97 219 LEU A O 1
ATOM 1720 N N . VAL A 1 220 ? 11.665 -18.458 14.932 1.00 37.97 220 VAL A N 1
ATOM 1721 C CA . VAL A 1 220 ? 11.538 -19.715 14.139 1.00 37.97 220 VAL A CA 1
ATOM 1722 C C . VAL A 1 220 ? 11.545 -19.573 12.606 1.00 37.97 220 VAL A C 1
ATOM 1724 O O . VAL A 1 220 ? 10.605 -19.057 12.015 1.00 37.97 220 VAL A O 1
ATOM 1727 N N . TYR A 1 221 ? 12.549 -20.174 11.945 1.00 45.28 221 TYR A N 1
ATOM 1728 C CA . TYR A 1 221 ? 12.637 -20.238 10.478 1.00 45.28 221 TYR A CA 1
ATOM 1729 C C . TYR A 1 221 ? 12.610 -21.670 9.924 1.00 45.28 221 TYR A C 1
ATOM 1731 O O . TYR A 1 221 ? 13.106 -22.627 10.528 1.00 45.28 221 TYR A O 1
ATOM 1739 N N . CYS A 1 222 ? 12.037 -21.799 8.724 1.00 37.59 222 CYS A N 1
ATOM 1740 C CA . CYS A 1 222 ? 12.089 -22.990 7.882 1.00 37.59 222 CYS A CA 1
ATOM 1741 C C . CYS A 1 222 ? 12.753 -22.609 6.554 1.00 37.59 222 CYS A C 1
ATOM 1743 O O . CYS A 1 222 ? 12.373 -21.612 5.938 1.00 37.59 222 CYS A O 1
ATOM 1745 N N . TYR A 1 223 ? 13.741 -23.382 6.109 1.00 43.28 223 TYR A N 1
ATOM 1746 C CA . TYR A 1 223 ? 14.331 -23.212 4.783 1.00 43.28 223 TYR A CA 1
ATOM 1747 C C . TYR A 1 223 ? 14.270 -24.524 4.003 1.00 43.28 223 TYR A C 1
ATOM 1749 O O . TYR A 1 223 ? 14.388 -25.613 4.572 1.00 43.28 223 TYR A O 1
ATOM 1757 N N . MET A 1 224 ? 14.052 -24.403 2.693 1.00 39.50 224 MET A N 1
ATOM 1758 C CA . MET A 1 224 ? 14.017 -25.526 1.762 1.00 39.50 224 MET A CA 1
ATOM 1759 C C . MET A 1 224 ? 15.352 -25.605 1.031 1.00 39.50 224 MET A C 1
ATOM 1761 O O . MET A 1 224 ? 15.763 -24.649 0.378 1.00 39.50 224 MET A O 1
ATOM 1765 N N . VAL A 1 225 ? 16.013 -26.756 1.122 1.00 46.50 225 VAL A N 1
ATOM 1766 C CA . VAL A 1 225 ? 17.164 -27.080 0.273 1.00 46.50 225 VAL A CA 1
ATOM 1767 C C . VAL A 1 225 ? 16.739 -28.196 -0.665 1.00 46.50 225 VAL A C 1
ATOM 1769 O O . VAL A 1 225 ? 16.289 -29.253 -0.217 1.00 46.50 225 VAL A O 1
ATOM 1772 N N . SER A 1 226 ? 16.880 -27.953 -1.966 1.00 37.22 226 SER A N 1
ATOM 1773 C CA . SER A 1 226 ? 16.741 -28.980 -2.992 1.00 37.22 226 SER A CA 1
ATOM 1774 C C . SER A 1 226 ? 18.132 -29.343 -3.501 1.00 37.22 226 SER A C 1
ATOM 1776 O O . SER A 1 226 ? 18.836 -28.505 -4.061 1.00 37.22 226 SER A O 1
ATOM 1778 N N . SER A 1 227 ? 18.543 -30.591 -3.286 1.00 41.12 227 SER A N 1
ATOM 1779 C CA . SER A 1 227 ? 19.553 -31.231 -4.133 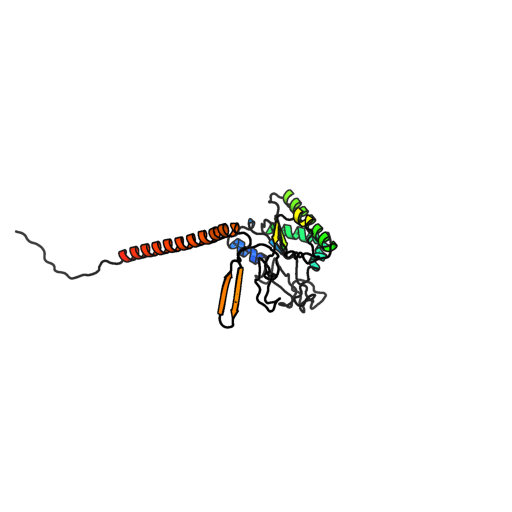1.00 41.12 227 SER A CA 1
ATOM 1780 C C . SER A 1 227 ? 18.819 -32.078 -5.174 1.00 41.12 227 SER A C 1
ATOM 1782 O O . SER A 1 227 ? 17.653 -32.415 -4.964 1.00 41.12 227 SER A O 1
ATOM 1784 N N . HIS A 1 228 ? 19.480 -32.410 -6.289 1.00 42.75 228 HIS A N 1
ATOM 1785 C CA . HIS A 1 228 ? 18.922 -32.997 -7.525 1.00 42.75 228 HIS A CA 1
ATOM 1786 C C . HIS A 1 228 ? 18.122 -34.321 -7.379 1.00 42.75 228 HIS A C 1
ATOM 1788 O O . HIS A 1 228 ? 17.830 -34.983 -8.372 1.00 42.75 228 HIS A O 1
ATOM 1794 N N . SER A 1 229 ? 17.747 -34.750 -6.172 1.00 38.44 229 SER A N 1
ATOM 1795 C CA . SER A 1 229 ? 16.870 -35.904 -5.937 1.00 38.44 229 SER A CA 1
ATOM 1796 C C . SER A 1 229 ? 16.021 -35.830 -4.653 1.00 38.44 229 SER A C 1
ATOM 1798 O O . SER A 1 229 ? 15.330 -36.797 -4.344 1.00 38.44 229 SER A O 1
ATOM 1800 N N . SER A 1 230 ? 16.036 -34.728 -3.888 1.00 32.97 230 SER A N 1
ATOM 1801 C CA . SER A 1 230 ? 15.278 -34.654 -2.624 1.00 32.97 230 SER A CA 1
ATOM 1802 C C . SER A 1 230 ? 15.093 -33.223 -2.107 1.00 32.97 230 SER A C 1
ATOM 1804 O O . SER A 1 230 ? 16.044 -32.442 -2.059 1.00 32.97 230 SER A O 1
ATOM 1806 N N . VAL A 1 231 ? 13.866 -32.901 -1.681 1.00 36.38 231 VAL A N 1
ATOM 1807 C CA . VAL A 1 231 ? 13.532 -31.683 -0.923 1.00 36.38 231 VAL A CA 1
ATOM 1808 C C . VAL A 1 231 ? 13.646 -32.010 0.563 1.00 36.38 231 VAL A C 1
ATOM 1810 O O . VAL A 1 231 ? 12.942 -32.891 1.056 1.00 36.38 231 VAL A O 1
ATOM 1813 N N . MET A 1 232 ? 14.536 -31.325 1.281 1.00 33.81 232 MET A N 1
ATOM 1814 C CA . MET A 1 232 ? 14.696 -31.495 2.727 1.00 33.81 232 MET A CA 1
ATOM 1815 C C . MET A 1 232 ? 14.150 -30.269 3.462 1.00 33.81 232 MET A C 1
ATOM 1817 O O . MET A 1 232 ? 14.616 -29.150 3.240 1.00 33.81 232 MET A O 1
ATOM 1821 N N . TYR A 1 233 ? 13.188 -30.490 4.359 1.00 36.22 233 TYR A N 1
ATOM 1822 C CA . TYR A 1 233 ? 12.694 -29.475 5.289 1.00 36.22 233 TYR A CA 1
ATOM 1823 C C . TYR A 1 233 ? 13.564 -29.482 6.543 1.00 36.22 233 TYR A C 1
ATOM 1825 O O . TYR A 1 233 ? 13.656 -30.508 7.222 1.00 36.22 233 TYR A O 1
ATOM 1833 N N . LYS A 1 234 ? 14.188 -28.349 6.876 1.00 38.06 234 LYS A N 1
ATOM 1834 C CA . LYS A 1 234 ? 14.909 -28.195 8.143 1.00 38.06 234 LYS A CA 1
ATOM 1835 C C . LYS A 1 234 ? 14.279 -27.072 8.961 1.00 38.06 234 LYS A C 1
ATOM 1837 O O . LYS A 1 234 ? 14.262 -25.919 8.539 1.00 38.06 234 LYS A O 1
ATOM 1842 N N . PHE A 1 235 ? 13.751 -27.434 10.128 1.00 35.69 235 PHE A N 1
ATOM 1843 C CA . PHE A 1 235 ? 13.275 -26.492 11.137 1.00 35.69 235 PHE A CA 1
ATOM 1844 C C . PHE A 1 235 ? 14.442 -26.155 12.059 1.00 35.69 235 PHE A C 1
ATOM 1846 O O . PHE A 1 235 ? 15.016 -27.056 12.672 1.00 35.69 235 PHE A O 1
ATOM 1853 N N . ILE A 1 236 ? 14.809 -24.879 12.143 1.00 42.62 236 ILE A N 1
ATOM 1854 C CA . ILE A 1 236 ? 15.811 -24.403 13.098 1.00 42.62 236 ILE A CA 1
ATOM 1855 C C . ILE A 1 236 ? 15.188 -23.240 13.870 1.00 42.62 236 ILE A C 1
ATOM 1857 O O . ILE A 1 236 ? 14.804 -22.225 13.292 1.00 42.62 236 ILE A O 1
ATOM 1861 N N . ALA A 1 237 ? 15.070 -23.400 15.186 1.00 38.97 237 ALA A N 1
ATOM 1862 C CA . ALA A 1 237 ? 14.845 -22.284 16.092 1.00 38.97 237 ALA A CA 1
ATOM 1863 C C . ALA A 1 237 ? 16.221 -21.715 16.463 1.00 38.97 237 ALA A C 1
ATOM 1865 O O . ALA A 1 237 ? 17.084 -22.461 16.921 1.00 38.97 237 ALA A O 1
ATOM 1866 N N . GLN A 1 238 ? 16.446 -20.425 16.2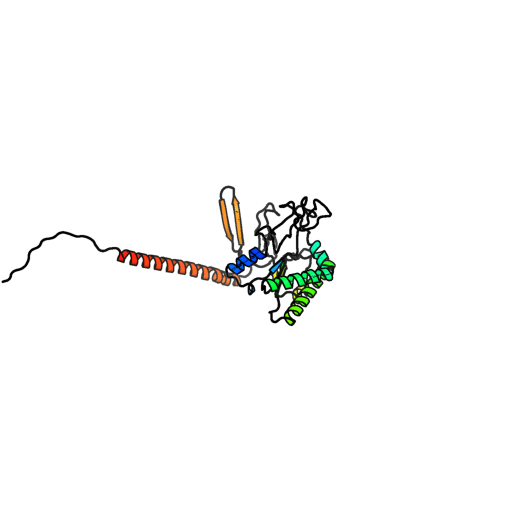16 1.00 42.31 238 GLN A N 1
ATOM 1867 C CA . GLN A 1 238 ? 17.686 -19.760 16.608 1.00 42.31 238 GLN A CA 1
ATOM 1868 C C . GLN A 1 238 ? 17.542 -19.290 18.063 1.00 42.31 238 GLN A C 1
ATOM 1870 O O . GLN A 1 238 ? 16.630 -18.528 18.382 1.00 42.31 238 GLN A O 1
ATOM 1875 N N . GLU A 1 239 ? 18.386 -19.817 18.951 1.00 44.31 239 GLU A N 1
ATOM 1876 C CA . GLU A 1 239 ? 18.375 -19.515 20.386 1.00 44.31 239 GLU A CA 1
ATOM 1877 C C . GLU A 1 239 ? 19.091 -18.186 20.683 1.00 44.31 239 GLU A C 1
ATOM 1879 O O . GLU A 1 239 ? 20.116 -17.868 20.080 1.00 44.31 239 GLU A O 1
ATOM 1884 N N . ASP A 1 240 ? 18.575 -17.423 21.650 1.00 41.38 240 ASP A N 1
ATOM 1885 C CA . ASP A 1 240 ? 19.293 -16.299 22.255 1.00 41.38 240 ASP A CA 1
ATOM 1886 C C . ASP A 1 240 ? 20.393 -16.854 23.176 1.00 41.38 240 ASP A C 1
ATOM 1888 O O . ASP A 1 240 ? 20.141 -17.339 24.285 1.00 41.38 240 ASP A O 1
ATOM 1892 N N . GLU A 1 241 ? 21.636 -16.837 22.697 1.00 46.00 241 GLU A N 1
ATOM 1893 C CA . GLU A 1 241 ? 22.777 -17.339 23.460 1.00 46.00 241 GLU A CA 1
ATOM 1894 C C . GLU A 1 241 ? 23.195 -16.381 24.596 1.00 46.00 241 GLU A C 1
ATOM 1896 O O . GLU A 1 241 ? 23.903 -16.807 25.514 1.00 46.00 241 GLU A O 1
ATOM 1901 N N . LYS A 1 242 ? 22.720 -15.121 24.587 1.00 43.25 242 LYS A N 1
ATOM 1902 C CA . LYS A 1 242 ? 23.247 -14.020 25.414 1.00 43.25 242 LYS A CA 1
ATOM 1903 C C . LYS A 1 242 ? 22.501 -13.774 26.739 1.00 43.25 242 LYS A C 1
ATOM 1905 O O . LYS A 1 242 ? 23.121 -13.200 27.633 1.00 43.25 242 LYS A O 1
ATOM 1910 N N . ASP A 1 243 ? 21.259 -14.242 26.942 1.00 48.84 243 ASP A N 1
ATOM 1911 C CA . ASP A 1 243 ? 20.561 -14.167 28.254 1.00 48.84 243 ASP A CA 1
ATOM 1912 C C . ASP A 1 243 ? 20.161 -15.558 28.826 1.00 48.84 243 ASP A C 1
ATOM 1914 O O . ASP A 1 243 ? 19.222 -16.204 28.346 1.00 48.84 243 ASP A O 1
ATOM 1918 N N . PRO A 1 244 ? 20.804 -16.036 29.915 1.00 48.66 244 PRO A N 1
ATOM 1919 C CA . PRO A 1 244 ? 20.485 -17.323 30.540 1.00 48.66 244 PRO A CA 1
ATOM 1920 C C . PRO A 1 244 ? 19.076 -17.419 31.156 1.00 48.66 244 PRO A C 1
ATOM 1922 O O . PRO A 1 244 ? 18.596 -18.532 31.399 1.00 48.66 244 PRO A O 1
ATOM 1925 N N . ARG A 1 245 ? 18.391 -16.300 31.429 1.00 52.47 245 ARG A N 1
ATOM 1926 C CA . ARG A 1 245 ? 17.016 -16.301 31.969 1.00 52.47 245 ARG A CA 1
ATOM 1927 C C . ARG A 1 245 ? 15.981 -16.602 30.886 1.00 52.47 245 ARG A C 1
ATOM 1929 O 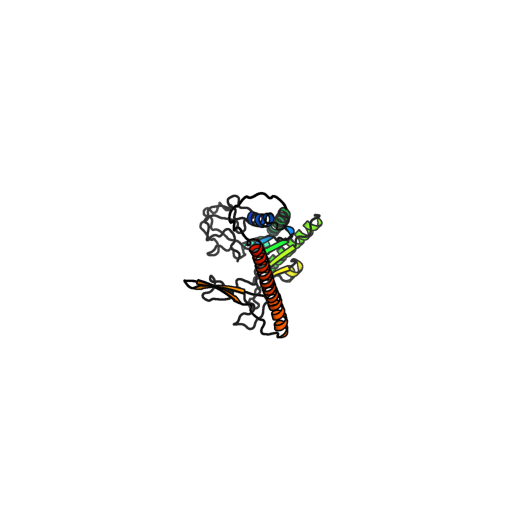O . ARG A 1 245 ? 15.022 -17.327 31.162 1.00 52.47 245 ARG A O 1
ATOM 1936 N N . ASN A 1 246 ? 16.234 -16.159 29.653 1.00 52.03 246 ASN A N 1
ATOM 1937 C CA . ASN A 1 246 ? 15.404 -16.468 28.487 1.00 52.03 246 ASN A CA 1
ATOM 1938 C C . ASN A 1 246 ? 15.485 -17.954 28.114 1.00 52.03 246 ASN A C 1
ATOM 1940 O O . ASN A 1 246 ? 14.469 -18.542 27.748 1.00 52.03 246 ASN A O 1
ATOM 1944 N N . LYS A 1 247 ? 16.639 -18.608 28.329 1.00 47.22 247 LYS A N 1
ATOM 1945 C CA . LYS A 1 247 ? 16.810 -20.059 28.099 1.00 47.22 247 LYS A CA 1
ATOM 1946 C C . LYS A 1 247 ? 15.803 -20.901 28.887 1.00 47.22 247 LYS A C 1
ATOM 1948 O O . LYS A 1 247 ? 15.203 -21.819 28.337 1.00 47.22 247 LYS A O 1
ATOM 1953 N N . ARG A 1 248 ? 15.563 -20.575 30.165 1.00 48.44 248 ARG A N 1
ATOM 1954 C CA . ARG A 1 248 ? 14.608 -21.322 31.010 1.00 48.44 248 ARG A CA 1
ATOM 1955 C C . ARG A 1 248 ? 13.153 -21.073 30.620 1.00 48.44 248 ARG A C 1
ATOM 1957 O O . ARG A 1 248 ? 12.367 -22.015 30.636 1.00 48.44 248 ARG A O 1
ATOM 1964 N N . GLN A 1 249 ? 12.794 -19.840 30.266 1.00 50.00 249 GLN A N 1
ATOM 1965 C CA . GLN A 1 249 ? 11.429 -19.524 29.838 1.00 50.00 249 GLN A CA 1
ATOM 1966 C C . GLN A 1 249 ? 11.113 -20.114 28.459 1.00 50.00 249 GLN A C 1
ATOM 1968 O O . GLN A 1 249 ? 10.049 -20.701 28.291 1.00 50.00 249 GLN A O 1
ATOM 1973 N N . LEU A 1 250 ? 12.047 -20.056 27.506 1.00 46.59 250 LEU A N 1
ATOM 1974 C CA . LEU A 1 250 ? 11.856 -20.598 26.159 1.00 46.59 250 LEU A CA 1
ATOM 1975 C C . LEU A 1 250 ? 11.795 -22.135 26.152 1.00 46.59 250 LEU A C 1
ATOM 1977 O O . LEU A 1 250 ? 10.921 -22.706 25.503 1.00 46.59 250 LEU A O 1
ATOM 1981 N N . LEU A 1 251 ? 12.642 -22.812 26.942 1.00 48.25 251 LEU A N 1
ATOM 1982 C CA . LEU A 1 251 ? 12.550 -24.265 27.149 1.00 48.25 251 LEU A CA 1
ATOM 1983 C C . LEU A 1 251 ? 11.185 -24.669 27.714 1.00 48.25 251 LEU A C 1
ATOM 1985 O O . LEU A 1 251 ? 10.608 -25.649 27.256 1.00 48.25 251 LEU A O 1
ATOM 1989 N N . LEU A 1 252 ? 10.633 -23.907 28.662 1.00 51.09 252 LEU A N 1
ATOM 1990 C CA . LEU A 1 252 ? 9.287 -24.158 29.183 1.00 51.09 252 LEU A CA 1
ATOM 1991 C C . LEU A 1 252 ? 8.208 -23.908 28.117 1.00 51.09 252 LEU A C 1
ATOM 1993 O O . LEU A 1 252 ? 7.305 -24.726 27.970 1.00 51.09 252 LEU A O 1
ATOM 1997 N N . VAL A 1 253 ? 8.324 -22.833 27.332 1.00 52.78 253 VAL A N 1
ATOM 1998 C CA . VAL A 1 253 ? 7.374 -22.489 26.258 1.00 52.78 253 VAL A CA 1
ATOM 1999 C C . VAL A 1 253 ? 7.381 -23.512 25.116 1.00 52.78 253 VAL A C 1
ATOM 2001 O O . VAL A 1 253 ? 6.346 -23.702 24.492 1.00 52.78 253 VAL A O 1
ATOM 2004 N N . ILE A 1 254 ? 8.489 -24.213 24.856 1.00 53.94 254 ILE A N 1
ATOM 2005 C CA . ILE A 1 254 ? 8.574 -25.236 23.796 1.00 53.94 254 ILE A CA 1
ATOM 2006 C C . ILE A 1 254 ? 8.259 -26.640 24.332 1.00 53.94 254 ILE A C 1
ATOM 2008 O O . ILE A 1 254 ? 7.527 -27.404 23.695 1.00 53.94 254 ILE A O 1
ATOM 2012 N N . LEU A 1 255 ? 8.775 -27.003 25.510 1.00 55.69 255 LEU A N 1
ATOM 2013 C CA . LEU A 1 255 ? 8.601 -28.348 26.070 1.00 55.69 255 LEU A CA 1
ATOM 2014 C C . LEU A 1 255 ? 7.186 -28.585 26.604 1.00 55.69 255 LEU A C 1
ATOM 2016 O O . LEU A 1 255 ? 6.689 -29.704 26.508 1.00 55.69 255 LEU A O 1
ATOM 2020 N N . LEU A 1 256 ? 6.506 -27.560 27.133 1.00 62.72 256 LEU A N 1
ATOM 2021 C CA . LEU A 1 256 ? 5.157 -27.735 27.683 1.00 62.72 256 LEU A CA 1
ATOM 2022 C C . LEU A 1 256 ? 4.105 -28.017 26.593 1.00 62.72 256 LEU A C 1
ATOM 2024 O O . LEU A 1 256 ? 3.361 -28.988 26.751 1.00 62.72 256 LEU A O 1
ATOM 2028 N N . PRO A 1 257 ? 4.042 -27.274 25.467 1.00 65.56 257 PRO A N 1
ATOM 2029 C CA . PRO A 1 257 ? 3.100 -27.584 24.395 1.00 65.56 257 PRO A CA 1
ATOM 2030 C C . PRO A 1 257 ? 3.431 -28.898 23.694 1.00 65.56 257 PRO A C 1
ATOM 2032 O O . PRO A 1 257 ? 2.521 -29.677 23.424 1.00 65.56 257 PRO A O 1
ATOM 2035 N N . THR A 1 258 ? 4.717 -29.191 23.454 1.00 64.25 258 THR A N 1
ATOM 2036 C CA . THR A 1 258 ? 5.127 -30.452 22.810 1.00 64.25 258 THR A CA 1
ATOM 2037 C C . THR A 1 258 ? 4.779 -31.661 23.679 1.00 64.25 258 THR A C 1
ATOM 2039 O O . THR A 1 258 ? 4.135 -32.596 23.194 1.00 64.25 258 THR A O 1
ATOM 2042 N N . ALA A 1 259 ? 5.074 -31.619 24.983 1.00 66.75 259 ALA A N 1
ATOM 2043 C CA . ALA A 1 259 ? 4.665 -32.658 25.926 1.00 66.75 259 ALA A CA 1
ATOM 2044 C C . ALA A 1 259 ? 3.134 -32.798 26.009 1.00 66.75 259 ALA A C 1
ATOM 2046 O O . ALA A 1 259 ? 2.622 -33.922 26.025 1.00 66.75 259 ALA A O 1
ATOM 2047 N N . ALA A 1 260 ? 2.387 -31.688 25.990 1.00 74.00 260 ALA A N 1
ATOM 2048 C CA . ALA A 1 260 ? 0.924 -31.712 25.973 1.00 74.00 260 ALA A CA 1
ATOM 2049 C C . ALA A 1 260 ? 0.371 -32.364 24.694 1.00 74.00 260 ALA A C 1
ATOM 2051 O O . ALA A 1 260 ? -0.504 -33.228 24.780 1.00 74.00 260 ALA A O 1
ATOM 2052 N N . THR A 1 261 ? 0.918 -32.034 23.517 1.00 71.50 261 THR A N 1
ATOM 2053 C CA . THR A 1 261 ? 0.522 -32.661 22.244 1.00 71.50 261 THR A CA 1
ATOM 2054 C C . THR A 1 261 ? 0.837 -34.152 22.201 1.00 71.50 261 THR A C 1
ATOM 2056 O O . THR A 1 261 ? -0.032 -34.939 21.830 1.00 71.50 261 THR A O 1
ATOM 2059 N N . VAL A 1 262 ? 2.024 -34.578 22.647 1.00 78.38 262 VAL A N 1
ATOM 2060 C CA . VAL A 1 262 ? 2.388 -36.005 22.707 1.00 78.38 262 VAL A CA 1
ATOM 2061 C C . VAL A 1 262 ? 1.460 -36.757 23.661 1.00 78.38 262 VAL A C 1
ATOM 2063 O O . VAL A 1 262 ? 0.972 -37.838 23.331 1.00 78.38 262 VAL A O 1
ATOM 2066 N N . THR A 1 263 ? 1.138 -36.163 24.812 1.00 81.06 263 THR A N 1
ATOM 2067 C CA . THR A 1 263 ? 0.217 -36.764 25.786 1.00 81.06 263 THR A CA 1
ATOM 2068 C C . THR A 1 263 ? -1.195 -36.899 25.209 1.00 81.06 263 THR A C 1
ATOM 2070 O O . THR A 1 263 ? -1.802 -37.964 25.314 1.00 81.06 263 THR A O 1
ATOM 2073 N N . LEU A 1 264 ? -1.707 -35.869 24.527 1.00 81.69 264 LEU A N 1
ATOM 2074 C CA . LEU A 1 264 ? -3.014 -35.907 23.859 1.00 81.69 264 LEU A CA 1
ATOM 2075 C C . LEU A 1 264 ? -3.074 -36.968 22.753 1.00 81.69 264 LEU A C 1
ATOM 2077 O O . LEU A 1 264 ? -4.065 -37.699 22.657 1.00 81.69 264 LEU A O 1
ATOM 2081 N N . VAL A 1 265 ? -2.016 -37.111 21.951 1.00 83.81 265 VAL A N 1
ATOM 2082 C CA . VAL A 1 265 ? -1.917 -38.153 20.915 1.00 83.81 265 VAL A CA 1
ATOM 2083 C C . VAL A 1 265 ? -1.894 -39.548 21.541 1.00 83.81 265 VAL A C 1
ATOM 2085 O O . VAL A 1 265 ? -2.622 -40.435 21.095 1.00 83.81 265 VAL A O 1
ATOM 2088 N N . LEU A 1 266 ? -1.135 -39.762 22.617 1.00 81.81 266 LEU A N 1
ATOM 2089 C CA . LEU A 1 266 ? -1.093 -41.057 23.304 1.00 81.81 266 LEU A CA 1
ATOM 2090 C C . LEU A 1 266 ? -2.439 -41.413 23.949 1.00 81.81 266 LEU A C 1
ATOM 2092 O O . LEU A 1 266 ? -2.901 -42.552 23.822 1.00 81.81 266 LEU A O 1
ATOM 2096 N N . VAL A 1 267 ? -3.104 -40.452 24.595 1.00 85.56 267 VAL A N 1
ATOM 2097 C CA . VAL A 1 267 ? -4.418 -40.657 25.227 1.00 85.56 267 VAL A CA 1
ATOM 2098 C C . VAL A 1 267 ? -5.486 -40.953 24.177 1.00 85.56 267 VAL A C 1
ATOM 2100 O O . VAL A 1 267 ? -6.239 -41.917 24.327 1.00 85.56 267 VAL A O 1
ATOM 2103 N N . SER A 1 268 ? -5.527 -40.180 23.090 1.00 77.88 268 SER A N 1
ATOM 2104 C CA . SER A 1 268 ? -6.484 -40.384 21.995 1.00 77.88 268 SER A CA 1
ATOM 2105 C C . SER A 1 268 ? -6.258 -41.716 21.276 1.00 77.88 268 SER A C 1
ATOM 2107 O O . SER A 1 268 ? -7.219 -42.458 21.062 1.00 77.88 268 SER A O 1
ATOM 2109 N N . THR A 1 269 ? -5.004 -42.089 21.009 1.00 80.12 269 THR A N 1
ATOM 2110 C CA . THR A 1 269 ? -4.646 -43.392 20.422 1.00 80.12 269 THR A CA 1
ATOM 2111 C C . THR A 1 269 ? -5.048 -44.541 21.346 1.00 80.12 269 THR A C 1
ATOM 2113 O O . THR A 1 269 ? -5.694 -45.495 20.913 1.00 80.12 269 THR A O 1
ATOM 2116 N N . THR A 1 270 ? -4.752 -44.440 22.644 1.00 84.56 270 THR A N 1
ATOM 2117 C CA . THR A 1 270 ? -5.112 -45.470 23.634 1.00 84.56 270 THR A CA 1
ATOM 2118 C C . THR A 1 270 ? -6.626 -45.616 23.767 1.00 84.56 270 THR A C 1
ATOM 2120 O O . THR A 1 270 ? -7.151 -46.733 23.809 1.00 84.56 270 THR A O 1
ATOM 2123 N N . TRP A 1 271 ? -7.357 -44.500 23.805 1.00 85.88 271 TRP A N 1
ATOM 2124 C CA . TRP A 1 271 ? -8.817 -44.501 23.838 1.00 85.88 271 TRP A CA 1
ATOM 2125 C C . TRP A 1 271 ? -9.411 -45.111 22.566 1.00 85.88 271 TRP A C 1
ATOM 2127 O O . TRP A 1 271 ? -10.295 -45.967 22.653 1.00 85.88 271 TRP A O 1
ATOM 2137 N N . TYR A 1 272 ? -8.887 -44.742 21.395 1.00 79.81 272 TYR A N 1
ATOM 2138 C CA . TYR A 1 272 ? -9.299 -45.296 20.107 1.00 79.81 272 TYR A CA 1
ATOM 2139 C C . TYR A 1 272 ? -9.073 -46.812 20.045 1.00 79.81 272 TYR A C 1
ATOM 2141 O O . TYR A 1 272 ? -9.995 -47.558 19.705 1.00 79.81 272 TYR A O 1
ATOM 2149 N N . LEU A 1 273 ? -7.893 -47.290 20.453 1.00 79.88 273 LEU A N 1
ATOM 2150 C CA . LEU A 1 273 ? -7.571 -48.719 20.504 1.00 79.88 273 LEU A CA 1
ATOM 2151 C C . LEU A 1 273 ? -8.474 -49.473 21.490 1.00 79.88 273 LEU A C 1
ATOM 2153 O O . LEU A 1 273 ? -8.996 -50.533 21.145 1.00 79.88 273 LEU A O 1
ATOM 2157 N N . ARG A 1 274 ? -8.752 -48.912 22.677 1.00 78.81 274 ARG A N 1
ATOM 2158 C CA . ARG A 1 274 ? -9.703 -49.496 23.645 1.00 78.81 274 ARG A CA 1
ATOM 2159 C C . ARG A 1 274 ? -11.126 -49.557 23.092 1.00 78.81 274 ARG A C 1
ATOM 2161 O O . ARG A 1 274 ? -11.796 -50.577 23.249 1.00 78.81 274 ARG A O 1
ATOM 2168 N N . LYS A 1 275 ? -11.593 -48.494 22.433 1.00 76.12 275 LYS A N 1
ATOM 2169 C CA . LYS A 1 275 ? -12.924 -48.440 21.809 1.00 76.12 275 LYS A CA 1
ATOM 2170 C C . LYS A 1 275 ? -13.041 -49.456 20.673 1.00 76.12 275 LYS A C 1
ATOM 2172 O O . LYS A 1 275 ? -14.043 -50.164 20.599 1.00 76.12 275 LYS A O 1
ATOM 2177 N N . ARG A 1 276 ? -12.008 -49.582 19.834 1.00 71.19 276 ARG A N 1
ATOM 2178 C CA . ARG A 1 276 ? -11.927 -50.586 18.762 1.00 71.19 276 ARG A CA 1
ATOM 2179 C C . ARG A 1 276 ? -11.899 -52.011 19.318 1.00 71.19 276 ARG A C 1
ATOM 2181 O O . ARG A 1 276 ? -12.610 -52.865 18.801 1.00 71.19 276 ARG A O 1
ATOM 2188 N N . ALA A 1 277 ? -11.150 -52.258 20.393 1.00 71.44 277 ALA A N 1
ATOM 2189 C CA . ALA A 1 277 ? -11.103 -53.560 21.056 1.00 71.44 277 ALA A CA 1
ATOM 2190 C C . ALA A 1 277 ? -12.458 -53.957 21.668 1.00 71.44 277 ALA A C 1
ATOM 2192 O O . ALA A 1 277 ? -12.858 -55.109 21.529 1.00 71.44 277 ALA A O 1
ATOM 2193 N N . ARG A 1 278 ? -13.201 -53.019 22.280 1.00 70.50 278 ARG A N 1
ATOM 2194 C CA . ARG A 1 278 ? -14.581 -53.267 22.750 1.00 70.50 278 ARG A CA 1
ATOM 2195 C C . ARG A 1 278 ? -15.516 -53.609 21.586 1.00 70.50 278 ARG A C 1
ATOM 2197 O O . ARG A 1 278 ? -16.135 -54.662 21.608 1.00 70.50 278 ARG A O 1
ATOM 2204 N N . ARG A 1 279 ? -15.492 -52.811 20.511 1.00 62.41 279 ARG A N 1
ATOM 2205 C CA . ARG A 1 279 ? -16.279 -53.064 19.287 1.00 62.41 279 ARG A CA 1
ATOM 2206 C C . ARG A 1 279 ? -15.978 -54.412 18.619 1.00 62.41 279 ARG A C 1
ATOM 2208 O O . ARG A 1 279 ? -16.857 -54.966 17.972 1.00 62.41 279 ARG A O 1
ATOM 2215 N N . ASN A 1 280 ? -14.744 -54.909 18.726 1.00 53.25 280 ASN A N 1
ATOM 2216 C CA . ASN A 1 280 ? -14.358 -56.221 18.198 1.00 53.25 280 ASN A CA 1
ATOM 2217 C C . ASN A 1 280 ? -14.694 -57.376 19.155 1.00 53.25 280 ASN A C 1
ATOM 2219 O O . ASN A 1 280 ? -14.956 -58.474 18.672 1.00 53.25 280 ASN A O 1
ATOM 2223 N N . LYS A 1 281 ? -14.733 -57.147 20.476 1.00 52.16 281 LYS A N 1
ATOM 2224 C CA . LYS A 1 281 ? -15.259 -58.130 21.441 1.00 52.16 281 LYS A CA 1
ATOM 2225 C C . LYS A 1 281 ? -16.760 -58.360 21.255 1.00 52.16 281 LYS A C 1
ATOM 2227 O O . LYS A 1 281 ? -17.199 -59.498 21.342 1.00 52.16 281 LYS A O 1
ATOM 2232 N N . ASP A 1 282 ? -17.505 -57.325 20.873 1.00 49.78 282 ASP A N 1
ATOM 2233 C CA . ASP A 1 282 ? -18.941 -57.434 20.568 1.00 49.78 282 ASP A CA 1
ATOM 2234 C C . ASP A 1 282 ? -19.235 -58.176 19.242 1.00 49.78 282 ASP A C 1
ATOM 2236 O O . ASP A 1 282 ? -20.394 -58.382 18.892 1.00 49.78 282 ASP A O 1
ATOM 2240 N N . LYS A 1 283 ? -18.203 -58.588 18.484 1.00 45.66 283 LYS A N 1
ATOM 2241 C CA . LYS A 1 283 ? -18.335 -59.314 17.205 1.00 45.66 283 LYS A CA 1
ATOM 2242 C C . LYS A 1 283 ? -18.027 -60.817 17.281 1.00 45.66 283 LYS A C 1
ATOM 2244 O O . LYS A 1 283 ? -18.040 -61.471 16.243 1.00 45.66 283 LYS A O 1
ATOM 2249 N N . PHE A 1 284 ? -17.768 -61.381 18.463 1.00 40.09 284 PHE A N 1
ATOM 2250 C CA . PHE A 1 284 ? -17.426 -62.802 18.608 1.00 40.09 284 PHE A CA 1
ATOM 2251 C C . PHE A 1 284 ? -18.107 -63.452 19.821 1.00 40.09 284 PHE A C 1
ATOM 2253 O O . PHE A 1 284 ? -17.534 -63.379 20.899 1.00 40.09 284 PHE A O 1
ATOM 2260 N N . VAL A 1 285 ? -19.279 -64.090 19.624 1.00 35.06 285 VAL A N 1
ATOM 2261 C CA . VAL A 1 285 ? -19.677 -65.480 20.017 1.00 35.06 285 VAL A CA 1
ATOM 2262 C C . VAL A 1 285 ? -21.020 -65.840 19.292 1.00 35.06 285 VAL A C 1
ATOM 2264 O O . VAL A 1 285 ? -21.745 -64.917 18.933 1.00 35.06 285 VAL A O 1
ATOM 2267 N N . PRO A 1 286 ? -21.430 -67.118 19.097 1.00 37.84 286 PRO A N 1
ATOM 2268 C CA . PRO A 1 286 ? -21.043 -68.040 18.020 1.00 37.84 286 PRO A CA 1
ATOM 2269 C C . PRO A 1 286 ? -22.234 -68.478 17.123 1.00 37.84 286 PRO A C 1
ATOM 2271 O O . PRO A 1 286 ? -23.380 -68.522 17.560 1.00 37.84 286 PRO A O 1
ATOM 2274 N N . ALA A 1 287 ? -21.966 -68.941 15.899 1.00 26.95 287 ALA A N 1
ATOM 2275 C CA . ALA A 1 287 ? -22.911 -69.772 15.145 1.00 26.95 287 ALA A CA 1
ATOM 2276 C C . ALA A 1 287 ? -22.306 -71.168 14.940 1.00 26.95 287 ALA A C 1
ATOM 2278 O O . ALA A 1 287 ? -21.645 -71.428 13.940 1.00 26.95 287 ALA A O 1
ATOM 2279 N N . VAL A 1 288 ? -22.534 -72.068 15.899 1.00 27.31 288 VAL A N 1
ATOM 2280 C CA . VAL A 1 288 ? -22.442 -73.516 15.675 1.00 27.31 288 VAL A CA 1
ATOM 2281 C C . VAL A 1 288 ? -23.834 -74.084 15.918 1.00 27.31 288 VAL A C 1
ATOM 2283 O O . VAL A 1 288 ? -24.327 -74.124 17.040 1.00 27.31 288 VAL A O 1
ATOM 2286 N N . LYS A 1 289 ? -24.480 -74.456 14.816 1.00 25.94 289 LYS A N 1
ATOM 2287 C CA . LYS A 1 289 ? -25.773 -75.131 14.739 1.00 25.94 289 LYS A CA 1
ATOM 2288 C C . LYS A 1 289 ? -25.454 -76.617 14.528 1.00 25.94 289 LYS A C 1
ATOM 2290 O O . LYS A 1 289 ? -24.894 -76.959 13.491 1.00 25.94 289 LYS A O 1
ATOM 2295 N N . ILE A 1 290 ? -25.760 -77.478 15.498 1.00 26.69 290 ILE A N 1
ATOM 2296 C CA . ILE A 1 290 ? -25.770 -78.945 15.340 1.00 26.69 290 ILE A CA 1
ATOM 2297 C C . ILE A 1 290 ? -27.201 -79.435 15.609 1.00 26.69 290 ILE A C 1
ATOM 2299 O O . ILE A 1 290 ? -27.947 -78.818 16.365 1.00 26.69 290 ILE A O 1
ATOM 2303 N N . LEU A 1 291 ? -27.586 -80.462 14.852 1.00 25.94 291 LEU A N 1
ATOM 2304 C CA . LEU A 1 291 ? -28.924 -80.813 14.382 1.00 25.94 291 LEU A CA 1
ATOM 2305 C C . LEU A 1 291 ? -29.887 -81.443 15.409 1.00 25.94 291 LEU A C 1
ATOM 2307 O O . LEU A 1 291 ? -29.489 -82.007 16.419 1.00 25.94 291 LEU A O 1
ATOM 2311 N N . PHE A 1 292 ? -31.165 -81.354 15.021 1.00 24.41 292 PHE A N 1
ATOM 2312 C CA . PHE A 1 292 ? -32.377 -82.078 15.422 1.00 24.41 292 PHE A CA 1
ATOM 2313 C C . PHE A 1 292 ? -32.214 -83.420 16.148 1.00 24.41 292 PHE A C 1
ATOM 2315 O O . PHE A 1 292 ? -31.495 -84.290 15.672 1.00 24.41 292 PHE A O 1
ATOM 2322 N N . LEU A 1 293 ? -33.090 -83.648 17.136 1.00 25.86 293 LEU A N 1
ATOM 2323 C CA . LEU A 1 293 ? -33.952 -84.836 17.195 1.00 25.86 293 LEU A CA 1
ATOM 2324 C C . LEU A 1 293 ? -35.215 -84.526 18.020 1.00 25.86 293 LEU A C 1
ATOM 2326 O O . LEU A 1 293 ? -35.147 -84.126 19.179 1.00 25.86 293 LEU A O 1
ATOM 2330 N N . ASN A 1 294 ? -36.370 -84.698 17.376 1.00 27.00 294 ASN A N 1
ATOM 2331 C CA . ASN A 1 294 ? -37.689 -84.739 18.000 1.00 27.00 294 ASN A CA 1
ATOM 2332 C C . ASN A 1 294 ? -37.803 -85.993 18.874 1.00 27.00 294 ASN A C 1
ATOM 2334 O O . ASN A 1 294 ? -37.531 -87.073 18.357 1.00 27.00 294 ASN A O 1
ATOM 2338 N N . HIS A 1 295 ? -38.322 -85.877 20.099 1.00 28.55 295 HIS A N 1
ATOM 2339 C CA . HIS A 1 295 ? -39.323 -86.805 20.648 1.00 28.55 295 HIS A CA 1
ATOM 2340 C C . HIS A 1 295 ? -40.039 -86.165 21.851 1.00 28.55 295 HIS A C 1
ATOM 2342 O O . HIS A 1 295 ? -39.411 -85.586 22.734 1.00 28.55 295 HIS A O 1
ATOM 2348 N N . PHE A 1 296 ? -41.371 -86.230 21.817 1.00 31.12 296 PHE A N 1
ATOM 2349 C CA . PHE A 1 296 ? -42.312 -85.740 22.829 1.00 31.12 296 PHE A CA 1
ATOM 2350 C C . PHE A 1 296 ? -42.324 -86.628 24.097 1.00 31.12 296 PHE A C 1
ATOM 2352 O O . PHE A 1 296 ? -41.796 -87.740 24.062 1.00 31.12 296 PHE A O 1
ATOM 2359 N N . PRO A 1 297 ? -42.921 -86.155 25.213 1.00 33.84 297 PRO A N 1
ATOM 2360 C CA . PRO A 1 297 ? -42.840 -86.786 26.527 1.00 33.84 297 PRO A CA 1
ATOM 2361 C C . PRO A 1 297 ? -43.961 -87.807 26.767 1.00 33.84 297 PRO A C 1
ATOM 2363 O O . PRO A 1 297 ? -44.997 -87.771 26.106 1.00 33.84 297 PRO A O 1
ATOM 2366 N N . SER A 1 298 ? -43.798 -88.645 27.794 1.00 27.69 298 SER A N 1
ATOM 2367 C CA . SER A 1 298 ? -44.910 -89.256 28.536 1.00 27.69 298 SER A CA 1
ATOM 2368 C C . SER A 1 298 ? -44.429 -89.773 29.906 1.00 27.69 298 SER A C 1
ATOM 2370 O O . SER A 1 298 ? -43.272 -90.183 30.003 1.00 27.69 298 SER A O 1
ATOM 2372 N N . PRO A 1 299 ? -45.274 -89.736 30.956 1.00 36.75 299 PRO A N 1
ATOM 2373 C CA . PRO A 1 299 ? -44.859 -89.784 32.355 1.00 36.75 299 PRO A CA 1
ATOM 2374 C C . PRO A 1 299 ? -45.054 -91.157 33.017 1.00 36.75 299 PRO A C 1
ATOM 2376 O O . PRO A 1 299 ? -46.006 -91.863 32.693 1.00 36.75 299 PRO A O 1
ATOM 2379 N N . SER A 1 300 ? -44.200 -91.457 34.000 1.00 35.81 300 SER A N 1
ATOM 2380 C CA . SER A 1 300 ? -44.502 -92.053 35.319 1.00 35.81 300 SER A CA 1
ATOM 2381 C C . SER A 1 300 ? -43.192 -92.332 36.046 1.00 35.81 300 SER A C 1
ATOM 2383 O O . SER A 1 300 ? -42.388 -93.100 35.470 1.00 35.81 300 SER A O 1
#

Radius of gyration: 30.69 Å; chains: 1; bounding box: 74×110×64 Å

pLDDT: mean 72.98, std 20.1, range [24.41, 98.06]

Secondary structure (DSSP, 8-state):
----S--TTT-SB---TT-S--TT-S-SHHHHHHHHHHTT--GGG-EEEEES--B-EEESSTT--STT-BEEEESSSTT-B-TTHHHHHHHHSHHHHHHHHHHHHHHHHHTT-SEEEEEEE--BS-HHHHHHHHHHHHHHHHHHHHHHHTSSSPPPEEEEEEEPP-TTSS-B--HHHHHHH-SEEEEE---SS-TTT-SS---SS-SB-TTS--B-----EEEEEEETTEEEEEEEPPP-SS-HHHHHHHHHHHHHHHHHHHHHHHHHHHHHHHHHHHHHHTT-S---------------

Foldseek 3Di:
DPQFDDWQVPDQFAAWSAAQDDPVDCRHPVSVLVVVVVVPDDQQPDAAEDELWDFDFAAPDPVDPDGGGGTPGADPDNRRIPVSVVSLVLLVDPVSLCVVLVVQVVVCVVSVHQAYEYADDEFALDPVSQVSVLVSLVVNQVVQVVVVVVDVDDGRAYEYEYEDDDPPDSTDHNVVSCVVRHPYYHYPQFQPDDPVPDPDDDFRGDQDDPVDPDGDDDWWGWDWDDDPPDTDIDTDTDDDPPDPVVVVVVCCVPVVVVVVVVVVVVVVVVVVVVVVVVVVVVVDDDDDDDDDDDDDDDDD

Sequence (300 aa):
MPEGYYKPSWWNYTAAFGALYDPGSEVSTEYGINAWIDGGLSANKLVLGLPFYGYAWTLANPNDSAIGAPAKGSAITDDGDSNFSTFFSMATQPSHRSSFIESSIQRARLYGFHGLELCCVKPDTSTTKMETMGILFDDWRTAVDRESKNSTRSLLLLTLASDYLLSKNSTSYPMESIQRNFDWVHIVSYYYHLPTMENFTGAHSVLYDPSSNECSISLVYCYMVSSHSSVMYKFIAQEDEKDPRNKRQLLLVILLPTAATVTLVLVSTTWYLRKRARRNKDKFVPAVKILFLNHFPSPS

InterPro domains:
  IPR001223 Glycoside hydrolase family 18, catalytic domain [PF00704] (6-65)
  IPR001223 Glycoside hydrolase family 18, catalytic domain [PF00704] (80-216)
  IPR001223 Glycoside hydrolase family 18, catalytic domain [PS51910] (1-300)
  IPR017853 Glycoside hydrolase superfamily [SSF51445] (8-61)
  IPR017853 Glycoside hydrolase superfamily [SSF51445] (82-215)
  IPR050314 Glycosyl hydrolase family 18 [PTHR11177] (83-223)

Organism: Rhododendron simsii (NCBI:txid118357)